Protein AF-A0A2J7QP47-F1 (afdb_monomer)

Solvent-accessible surface area (backbone atoms only — not comparable to full-atom values): 13674 Å² total; per-residue (Å²): 106,58,63,84,73,65,76,49,72,43,80,45,70,89,47,58,83,67,68,31,33,34,68,57,96,76,29,36,36,40,47,40,49,48,56,92,64,74,24,48,95,35,35,22,52,56,24,23,55,47,40,62,57,39,21,50,52,26,44,51,53,61,54,69,63,66,47,89,74,60,39,61,61,60,71,48,79,43,83,55,98,91,41,46,33,42,38,29,51,67,62,50,60,78,84,47,86,86,54,88,70,53,66,51,24,25,24,93,63,87,35,50,52,66,45,62,38,76,69,53,50,58,51,31,48,60,49,10,69,79,71,73,42,68,74,46,75,45,66,26,74,85,66,48,79,44,66,42,34,64,50,55,62,22,33,29,31,67,28,76,81,73,46,38,35,51,43,60,28,53,60,66,45,58,71,34,62,59,38,43,89,53,91,96,62,81,75,55,70,71,49,40,76,72,60,42,58,44,83,56,72,28,65,78,49,51,50,52,67,72,58,52,53,53,50,52,51,53,52,50,55,52,49,53,54,52,53,53,52,54,52,51,53,51,52,57,52,64,75,75,110

Foldseek 3Di:
DCLVVVNFAFPCNVDDPQQTWTDDPQKIKHWQAQDPCPFVVFQGSVASLCLLVLQVLLQVLLVVLVQPQEHEWPWDWDQDPNITMIITHDFAPPPPPVCPDQFQAADPPQQLDGHHDPVQCVRLCSSCVVLVFDWDWDQHVVRDTDIDRADNQWTWGQGPVRGTYIGSRLPSFAFDCQADDDPPDDDDPVSVVVVTSNHDSGRSHGDDSVVVVVVVVVVVVVVVVVVVVVVVVVVVVVVVD

Nearest PDB structures (foldseek):
  6ru6-assembly2_B  TM=4.647E-01  e=4.790E-01  Homo sapiens
  5ih6-assembly1_A  TM=4.173E-01  e=2.784E-01  Homo sapiens
  4twc-assembly1_A  TM=4.406E-01  e=8.240E-01  Homo sapiens
  4twc-assembly2_B  TM=4.346E-01  e=1.599E+00  Homo sapiens
  3uys-assembly6_C-3  TM=3.539E-01  e=8.240E-01  Homo sapiens

Secondary structure (DSSP, 8-state):
-TTTTT-S-BSSTTS-GGG--EEETTEEEEE-S--TTTTGGGTTHHHHHHHHHHHHHHHHHHHHT--TTEE---EEEEEETTEEEEEEEPPTTTT-TT-TT-EEEB-SSTTSS-B--HHHHHHHHHHHHHHTPPPEEEE-TT--EEEESS-TT-EEEE-TTS-EEEE--TTSSPB-GGG---TT----HHHHHTTPSPPPSSS--B--HHHHHHHHHHHHHHHHHHHHHHHHHHHHHHTT-

InterPro domains:
  IPR025697 CLU domain [PF13236] (1-179)
  IPR025697 CLU domain [PS51823] (1-180)
  IPR027523 CLU domain containing protein [PTHR12601] (1-228)

Mean predicted aligned error: 5.58 Å

Organism: NCBI:txid105785

pLDDT: mean 91.57, std 7.44, range [54.03, 98.31]

Structure (mmCIF, N/CA/C/O backbone):
data_AF-A0A2J7QP47-F1
#
_entry.id   AF-A0A2J7QP47-F1
#
loop_
_atom_site.group_PDB
_atom_site.id
_atom_site.type_symbol
_atom_site.label_atom_id
_atom_site.label_alt_id
_atom_site.label_comp_id
_atom_site.label_asym_id
_atom_site.label_entity_id
_atom_site.label_seq_id
_atom_site.pdbx_PDB_ins_code
_atom_site.Cartn_x
_atom_site.Cartn_y
_atom_site.Cartn_z
_atom_site.occupancy
_atom_site.B_iso_or_equiv
_atom_site.auth_seq_id
_atom_site.auth_comp_id
_atom_site.auth_asym_id
_atom_site.auth_atom_id
_atom_site.pdbx_PDB_model_num
ATOM 1 N N . MET A 1 1 ? 4.951 -15.698 -22.180 1.00 72.88 1 MET A N 1
ATOM 2 C CA . MET A 1 1 ? 4.691 -14.285 -21.821 1.00 72.88 1 MET A CA 1
ATOM 3 C C . MET A 1 1 ? 5.835 -13.464 -22.399 1.00 72.88 1 MET A C 1
ATOM 5 O O . MET A 1 1 ? 6.937 -13.575 -21.883 1.00 72.88 1 MET A O 1
ATOM 9 N N . ALA A 1 2 ? 5.604 -12.701 -23.479 1.00 78.75 2 ALA A N 1
ATOM 10 C CA . ALA A 1 2 ? 6.662 -12.113 -24.320 1.00 78.75 2 ALA A CA 1
ATOM 11 C C . ALA A 1 2 ? 7.749 -11.333 -23.551 1.00 78.75 2 ALA A C 1
ATOM 13 O O . ALA A 1 2 ? 8.913 -11.400 -23.927 1.00 78.75 2 ALA A O 1
ATOM 14 N N . VAL A 1 3 ? 7.375 -10.663 -22.455 1.00 85.88 3 VAL A N 1
ATOM 15 C CA . VAL A 1 3 ? 8.301 -9.975 -21.539 1.00 85.88 3 VAL A CA 1
ATOM 16 C C . VAL A 1 3 ? 9.298 -10.945 -20.891 1.00 85.88 3 VAL A C 1
ATOM 18 O O . VAL A 1 3 ? 10.502 -10.773 -21.035 1.00 85.88 3 VAL A O 1
ATOM 21 N N . ILE A 1 4 ? 8.812 -12.001 -20.232 1.00 86.94 4 ILE A N 1
ATOM 22 C CA . ILE A 1 4 ? 9.666 -12.976 -19.527 1.00 86.94 4 ILE A CA 1
ATOM 23 C C . ILE A 1 4 ? 10.480 -13.830 -20.500 1.00 86.94 4 ILE A C 1
ATOM 25 O O . ILE A 1 4 ? 11.592 -14.240 -20.190 1.00 86.94 4 ILE A O 1
ATOM 29 N N . ASP A 1 5 ? 9.944 -14.080 -21.694 1.00 86.50 5 ASP A N 1
ATOM 30 C CA . ASP A 1 5 ? 10.642 -14.848 -22.724 1.00 86.50 5 ASP A CA 1
ATOM 31 C C . ASP A 1 5 ? 11.715 -14.008 -23.467 1.00 86.50 5 ASP A C 1
ATOM 33 O O . ASP A 1 5 ? 12.338 -14.513 -24.396 1.00 86.50 5 ASP A O 1
ATOM 37 N N . GLY A 1 6 ? 11.946 -12.746 -23.068 1.00 85.19 6 GLY A N 1
ATOM 38 C CA . GLY A 1 6 ? 13.006 -11.880 -23.606 1.00 85.19 6 GLY A CA 1
ATOM 39 C C . GLY A 1 6 ? 12.682 -11.213 -24.947 1.00 85.19 6 GLY A C 1
ATOM 40 O O . GLY A 1 6 ? 13.565 -10.648 -25.585 1.00 85.19 6 GLY A O 1
ATOM 41 N N . ASN A 1 7 ? 11.420 -11.258 -25.380 1.00 89.38 7 ASN A N 1
ATOM 42 C CA . ASN A 1 7 ? 10.978 -10.733 -26.676 1.00 89.38 7 ASN A CA 1
ATOM 43 C C . ASN A 1 7 ? 10.562 -9.251 -26.629 1.00 89.38 7 ASN A C 1
ATOM 45 O O . ASN A 1 7 ? 10.174 -8.692 -27.653 1.00 89.38 7 ASN A O 1
ATOM 49 N N . VAL A 1 8 ? 10.593 -8.618 -25.453 1.00 91.75 8 VAL A N 1
ATOM 50 C CA . VAL A 1 8 ? 10.249 -7.202 -25.253 1.00 91.75 8 VAL A CA 1
ATOM 51 C C . VAL A 1 8 ? 11.447 -6.492 -24.634 1.00 91.75 8 VAL A C 1
ATOM 53 O O . VAL A 1 8 ? 11.996 -6.954 -23.637 1.00 91.75 8 VAL A O 1
ATOM 56 N N . MET A 1 9 ? 11.843 -5.361 -25.215 1.00 91.88 9 MET A N 1
ATOM 57 C CA . MET A 1 9 ? 12.937 -4.545 -24.692 1.00 91.88 9 MET A CA 1
ATOM 58 C C . MET A 1 9 ? 12.499 -3.797 -23.426 1.00 91.88 9 MET A C 1
ATOM 60 O O . MET A 1 9 ? 11.398 -3.247 -23.374 1.00 91.88 9 MET A O 1
ATOM 64 N N . ALA A 1 10 ? 13.368 -3.766 -22.416 1.00 92.69 10 ALA A N 1
ATOM 65 C CA . ALA A 1 10 ? 13.145 -2.978 -21.210 1.00 92.69 10 ALA A CA 1
ATOM 66 C C . ALA A 1 10 ? 13.197 -1.472 -21.513 1.00 92.69 10 ALA A C 1
ATOM 68 O O . ALA A 1 10 ? 13.972 -1.023 -22.357 1.00 92.69 10 ALA A O 1
ATOM 69 N N . ILE A 1 11 ? 12.413 -0.682 -20.781 1.00 90.62 11 ILE A N 1
ATOM 70 C CA . ILE A 1 11 ? 12.424 0.791 -20.856 1.00 90.62 11 ILE A CA 1
ATOM 71 C C . ILE A 1 11 ? 13.723 1.341 -20.249 1.00 90.62 11 ILE A C 1
ATOM 73 O O . ILE A 1 11 ? 14.244 2.369 -20.673 1.00 90.62 11 ILE A O 1
ATOM 77 N N . ASN A 1 12 ? 14.256 0.627 -19.261 1.00 89.06 12 ASN A N 1
ATOM 78 C CA . ASN A 1 12 ? 15.484 0.910 -18.530 1.00 89.06 12 ASN A CA 1
ATOM 79 C C . ASN A 1 12 ? 16.528 -0.204 -18.769 1.00 89.06 12 ASN A C 1
ATOM 81 O O . ASN A 1 12 ? 16.901 -0.910 -17.833 1.00 89.06 12 ASN A O 1
ATOM 85 N N . PRO A 1 13 ? 17.032 -0.387 -20.005 1.00 89.31 13 PRO A N 1
ATOM 86 C CA . PRO A 1 13 ? 17.888 -1.526 -20.354 1.00 89.31 13 PRO A CA 1
ATOM 87 C C . PRO A 1 13 ? 19.256 -1.521 -19.655 1.00 89.31 13 PRO A C 1
ATOM 89 O O . PRO A 1 13 ? 19.920 -2.551 -19.626 1.00 89.31 13 PRO A O 1
ATOM 92 N N . GLY A 1 14 ? 19.682 -0.378 -19.105 1.00 89.25 14 GLY A N 1
ATOM 93 C CA . GLY A 1 14 ? 20.924 -0.263 -18.335 1.00 89.25 14 GLY A CA 1
ATOM 94 C C . GLY A 1 14 ? 20.835 -0.792 -16.900 1.00 89.25 14 GLY A C 1
ATOM 95 O O . GLY A 1 14 ? 21.868 -0.938 -16.256 1.00 89.25 14 GLY A O 1
ATOM 96 N N . GLU A 1 15 ? 19.631 -1.070 -16.395 1.00 88.75 15 GLU A N 1
ATOM 97 C CA . GLU A 1 15 ? 19.434 -1.661 -15.069 1.00 88.75 15 GLU A CA 1
ATOM 98 C C . GLU A 1 15 ? 19.546 -3.194 -15.136 1.00 88.75 15 GLU A C 1
ATOM 100 O O . GLU A 1 15 ? 19.344 -3.815 -16.187 1.00 88.75 15 GLU A O 1
ATOM 105 N N . GLU A 1 16 ? 19.851 -3.820 -13.996 1.00 88.50 16 GLU A N 1
ATOM 106 C CA . GLU A 1 16 ? 19.922 -5.279 -13.884 1.00 88.50 16 GLU A CA 1
ATOM 107 C C . GLU A 1 16 ? 18.604 -5.945 -14.296 1.00 88.50 16 GLU A C 1
ATOM 109 O O . GLU A 1 16 ? 17.526 -5.402 -14.066 1.00 88.50 16 GLU A O 1
ATOM 114 N N . ALA A 1 17 ? 18.665 -7.173 -14.821 1.00 87.00 17 ALA A N 1
ATOM 115 C CA . ALA A 1 17 ? 17.488 -7.890 -15.326 1.00 87.00 17 ALA A CA 1
ATOM 116 C C . ALA A 1 17 ? 16.315 -7.962 -14.325 1.00 87.00 17 ALA A C 1
ATOM 118 O O . ALA A 1 17 ? 15.158 -7.921 -14.729 1.00 87.00 17 ALA A O 1
ATOM 119 N N . LYS A 1 18 ? 16.597 -8.026 -13.015 1.00 85.88 18 LYS A N 1
ATOM 120 C CA . LYS A 1 18 ? 15.576 -8.032 -11.950 1.00 85.88 18 LYS A CA 1
ATOM 121 C C . LYS A 1 18 ? 14.885 -6.675 -11.738 1.00 85.88 18 LYS A C 1
ATOM 123 O O . LYS A 1 18 ? 13.785 -6.643 -11.202 1.00 85.88 18 LYS A O 1
ATOM 128 N N . MET A 1 19 ? 15.529 -5.583 -12.146 1.00 84.81 19 MET A N 1
ATOM 129 C CA . MET A 1 19 ? 15.068 -4.191 -12.031 1.00 84.81 19 MET A CA 1
ATOM 130 C C . MET A 1 19 ? 14.464 -3.656 -13.333 1.00 84.81 19 MET A C 1
ATOM 132 O O . MET A 1 19 ? 13.993 -2.517 -13.391 1.00 84.81 19 MET A O 1
ATOM 136 N N . GLN A 1 20 ? 14.501 -4.453 -14.398 1.00 90.81 20 GLN A N 1
ATOM 137 C CA . GLN A 1 20 ? 13.979 -4.046 -15.689 1.00 90.81 20 GLN A CA 1
ATOM 138 C C . GLN A 1 20 ? 12.454 -3.946 -15.658 1.00 90.81 20 GLN A C 1
ATOM 140 O O . GLN A 1 20 ? 11.743 -4.803 -15.130 1.00 90.81 20 GLN A O 1
ATOM 145 N N . MET A 1 21 ? 11.967 -2.862 -16.246 1.00 92.06 21 MET A N 1
ATOM 146 C CA . MET A 1 21 ? 10.563 -2.532 -16.416 1.00 92.06 21 MET A CA 1
ATOM 147 C C . MET A 1 21 ? 10.238 -2.550 -17.903 1.00 92.06 21 MET A C 1
ATOM 149 O O . MET A 1 21 ? 11.052 -2.151 -18.740 1.00 92.06 21 MET A O 1
ATOM 153 N N . PHE A 1 22 ? 9.034 -2.992 -18.241 1.00 94.44 22 PHE A N 1
ATOM 154 C CA . PHE A 1 22 ? 8.640 -3.219 -19.627 1.00 94.44 22 PHE A CA 1
ATOM 155 C C . PHE A 1 22 ? 7.302 -2.555 -19.913 1.00 94.44 22 PHE A C 1
ATOM 157 O O . PHE A 1 22 ? 6.423 -2.513 -19.055 1.00 94.44 22 PHE A O 1
ATOM 164 N N . ILE A 1 23 ? 7.125 -2.086 -21.144 1.00 93.88 23 ILE A N 1
ATOM 165 C CA . ILE A 1 23 ? 5.811 -1.727 -21.675 1.00 93.88 23 ILE A CA 1
ATOM 166 C C . ILE A 1 23 ? 5.534 -2.614 -22.872 1.00 93.88 23 ILE A C 1
ATOM 168 O O . ILE A 1 23 ? 6.340 -2.709 -23.797 1.00 93.88 23 ILE A O 1
ATOM 172 N N . TRP A 1 24 ? 4.371 -3.250 -22.861 1.00 93.69 24 TRP A N 1
ATOM 173 C CA . TRP A 1 24 ? 3.901 -4.044 -23.983 1.00 93.69 24 TRP A CA 1
ATOM 174 C C . TRP A 1 24 ? 2.389 -3.899 -24.115 1.00 93.69 24 TRP A C 1
ATOM 176 O O . TRP A 1 24 ? 1.663 -4.066 -23.138 1.00 93.69 24 TRP A O 1
ATOM 186 N N . ASN A 1 25 ? 1.915 -3.551 -25.315 1.00 91.88 25 ASN A N 1
ATOM 187 C CA . ASN A 1 25 ? 0.498 -3.288 -25.599 1.00 91.88 25 ASN A CA 1
ATOM 188 C C . ASN A 1 25 ? -0.165 -2.317 -24.598 1.00 91.88 25 ASN A C 1
ATOM 190 O O . ASN A 1 25 ? -1.272 -2.566 -24.130 1.00 91.88 25 ASN A O 1
ATOM 194 N N . ASN A 1 26 ? 0.518 -1.213 -24.266 1.00 90.50 26 ASN A N 1
ATOM 195 C CA . ASN A 1 26 ? 0.062 -0.190 -23.308 1.00 90.50 26 ASN A CA 1
ATOM 196 C C . ASN A 1 26 ? -0.154 -0.690 -21.866 1.00 90.50 26 ASN A C 1
ATOM 198 O O . ASN A 1 26 ? -0.836 -0.035 -21.080 1.00 90.50 26 ASN A O 1
ATOM 202 N N . ILE A 1 27 ? 0.450 -1.825 -21.510 1.00 95.12 27 ILE A N 1
ATOM 203 C CA . ILE A 1 27 ? 0.505 -2.343 -20.144 1.00 95.12 27 ILE A CA 1
ATOM 204 C C . ILE A 1 27 ? 1.942 -2.249 -19.648 1.00 95.12 27 ILE A C 1
ATOM 206 O O . ILE A 1 27 ? 2.880 -2.633 -20.351 1.00 95.12 27 ILE A O 1
ATOM 210 N N . PHE A 1 28 ? 2.101 -1.722 -18.441 1.00 94.88 28 PHE A N 1
ATOM 211 C CA . PHE A 1 28 ? 3.362 -1.667 -17.721 1.00 94.88 28 PHE A CA 1
ATOM 212 C C . PHE A 1 28 ? 3.586 -2.972 -16.960 1.00 94.88 28 PHE A C 1
ATOM 214 O O . PHE A 1 28 ? 2.671 -3.472 -16.310 1.00 94.88 28 PHE A O 1
ATOM 221 N N . PHE A 1 29 ? 4.799 -3.513 -17.024 1.00 95.19 29 PHE A N 1
ATOM 222 C CA . PHE A 1 29 ? 5.192 -4.731 -16.328 1.00 95.19 29 PHE A CA 1
ATOM 223 C C . PHE A 1 29 ? 6.426 -4.481 -15.464 1.00 95.19 29 PHE A C 1
ATOM 225 O O . PHE A 1 29 ? 7.437 -3.967 -15.950 1.00 95.19 29 PHE A O 1
ATOM 232 N N . SER A 1 30 ? 6.360 -4.921 -14.210 1.00 92.56 30 SER A N 1
ATOM 233 C CA . SER A 1 30 ? 7.477 -4.934 -13.263 1.00 92.56 30 SER A CA 1
ATOM 234 C C . SER A 1 30 ? 7.623 -6.307 -12.607 1.00 92.56 30 SER A C 1
ATOM 236 O O . SER A 1 30 ? 6.662 -7.074 -12.494 1.00 92.56 30 SER A O 1
ATOM 238 N N . LEU A 1 31 ? 8.849 -6.645 -12.206 1.00 88.38 31 LEU A N 1
ATOM 239 C CA . LEU A 1 31 ? 9.177 -7.936 -11.604 1.00 88.38 31 LEU A CA 1
ATOM 240 C C . LEU A 1 31 ? 9.195 -7.831 -10.073 1.00 88.38 31 LEU A C 1
ATOM 242 O O . LEU A 1 31 ? 9.726 -6.874 -9.517 1.00 88.38 31 LEU A O 1
ATOM 246 N N . GLY A 1 32 ? 8.636 -8.831 -9.388 1.00 81.31 32 GLY A N 1
ATOM 247 C CA . GLY A 1 32 ? 8.553 -8.897 -7.924 1.00 81.31 32 GLY A CA 1
ATOM 248 C C . GLY A 1 32 ? 9.838 -9.394 -7.257 1.00 81.31 32 GLY A C 1
ATOM 249 O O . GLY A 1 32 ? 9.803 -10.420 -6.579 1.00 81.31 32 GLY A O 1
ATOM 250 N N . PHE A 1 33 ? 10.958 -8.702 -7.474 1.00 79.56 33 PHE A N 1
ATOM 251 C CA . PHE A 1 33 ? 12.243 -8.970 -6.814 1.00 79.56 33 PHE A CA 1
ATOM 252 C C . PHE A 1 33 ? 12.572 -7.899 -5.783 1.00 79.56 33 PHE A C 1
ATOM 254 O O . PHE A 1 33 ? 12.142 -6.752 -5.926 1.00 79.56 33 PHE A O 1
ATOM 261 N N . ASP A 1 34 ? 13.355 -8.258 -4.761 1.00 77.94 34 ASP A N 1
ATOM 262 C CA . ASP A 1 34 ? 13.921 -7.234 -3.895 1.00 77.94 34 ASP A CA 1
ATOM 263 C C . ASP A 1 34 ? 15.051 -6.533 -4.641 1.00 77.94 34 ASP A C 1
ATOM 265 O O . ASP A 1 34 ? 16.040 -7.143 -5.054 1.00 77.94 34 ASP A O 1
ATOM 269 N N . VAL A 1 35 ? 14.863 -5.241 -4.873 1.00 76.50 35 VAL A N 1
ATOM 270 C CA . VAL A 1 35 ? 15.759 -4.426 -5.679 1.00 76.50 35 VAL A CA 1
ATOM 271 C C . VAL A 1 35 ? 16.290 -3.295 -4.821 1.00 76.50 35 VAL A C 1
ATOM 273 O O . VAL A 1 35 ? 15.532 -2.610 -4.138 1.00 76.50 35 VAL A O 1
ATOM 276 N N . ARG A 1 36 ? 17.613 -3.096 -4.859 1.00 75.06 36 ARG A N 1
ATOM 277 C CA . ARG A 1 36 ? 18.315 -2.073 -4.063 1.00 75.06 36 ARG A CA 1
ATOM 278 C C . ARG A 1 36 ? 18.056 -2.204 -2.554 1.00 75.06 36 ARG A C 1
ATOM 280 O O . ARG A 1 36 ? 17.9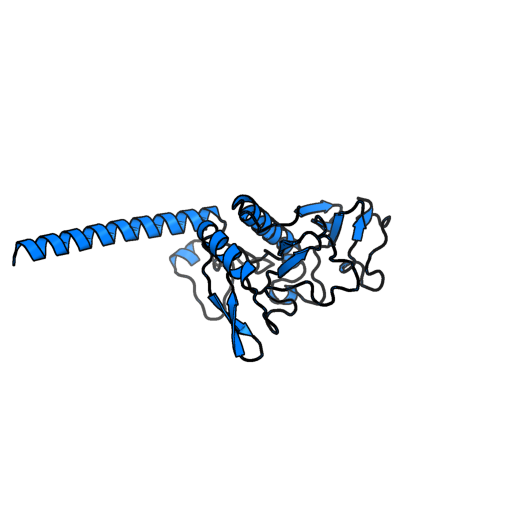65 -1.192 -1.865 1.00 75.06 36 ARG A O 1
ATOM 287 N N . ASP A 1 37 ? 17.936 -3.439 -2.060 1.00 79.06 37 ASP A N 1
ATOM 288 C CA . ASP A 1 37 ? 17.687 -3.760 -0.648 1.00 79.06 37 ASP A CA 1
ATOM 289 C C . ASP A 1 37 ? 16.410 -3.103 -0.071 1.00 79.06 37 ASP A C 1
ATOM 291 O O . ASP A 1 37 ? 16.300 -2.907 1.142 1.00 79.06 37 ASP A O 1
ATOM 295 N N . HIS A 1 38 ? 15.424 -2.777 -0.921 1.00 80.44 38 HIS A N 1
ATOM 296 C CA . HIS A 1 38 ? 14.168 -2.123 -0.527 1.00 80.44 38 HIS A CA 1
ATOM 297 C C . HIS A 1 38 ? 13.410 -2.919 0.547 1.00 80.44 38 HIS A C 1
ATOM 299 O O . HIS A 1 38 ? 12.837 -2.343 1.471 1.00 80.44 38 HIS A O 1
ATOM 305 N N . TYR A 1 39 ? 13.413 -4.247 0.440 1.00 85.25 39 TYR A N 1
ATOM 306 C CA . TYR A 1 39 ? 12.725 -5.161 1.348 1.00 85.25 39 TYR A CA 1
ATOM 307 C C . TYR A 1 39 ? 13.666 -5.932 2.271 1.00 85.25 39 TYR A C 1
ATOM 309 O O . TYR A 1 39 ? 13.198 -6.806 3.004 1.00 85.25 39 TYR A O 1
ATOM 317 N N . LYS A 1 40 ? 14.963 -5.615 2.300 1.00 88.94 40 LYS A N 1
ATOM 318 C CA . LYS A 1 40 ? 15.968 -6.353 3.079 1.00 88.94 40 LYS A CA 1
ATOM 319 C C . LYS A 1 40 ? 15.570 -6.527 4.542 1.00 88.94 40 LYS A C 1
ATOM 321 O O . LYS A 1 40 ? 15.497 -7.650 5.035 1.00 88.94 40 LYS A O 1
ATOM 326 N N . GLU A 1 41 ? 15.178 -5.435 5.191 1.00 88.50 41 GLU A N 1
ATOM 327 C CA . GLU A 1 41 ? 14.740 -5.430 6.596 1.00 88.50 41 GLU A CA 1
ATOM 328 C C . GLU A 1 41 ? 13.386 -6.126 6.825 1.00 88.50 41 GLU A C 1
ATOM 330 O O . GLU A 1 41 ? 13.020 -6.473 7.955 1.00 88.50 41 GLU A O 1
ATOM 335 N N . LEU A 1 42 ? 12.639 -6.356 5.744 1.00 90.50 42 LEU A N 1
ATOM 336 C CA . LEU A 1 42 ? 11.305 -6.948 5.729 1.00 90.50 42 LEU A CA 1
ATOM 337 C C . LEU A 1 42 ? 11.306 -8.421 5.301 1.00 90.50 42 LEU A C 1
ATOM 339 O O . LEU A 1 42 ? 10.235 -9.022 5.310 1.00 90.50 42 LEU A O 1
ATOM 343 N N . GLY A 1 43 ? 12.456 -9.017 4.968 1.00 92.00 43 GLY A N 1
ATOM 344 C CA . GLY A 1 43 ? 12.571 -10.415 4.521 1.00 92.00 43 GLY A CA 1
ATOM 345 C C . GLY A 1 43 ? 13.067 -10.605 3.084 1.00 92.00 43 GLY A C 1
ATOM 346 O O . GLY A 1 43 ? 12.949 -11.700 2.531 1.00 92.00 43 GLY A O 1
ATOM 347 N N . GLY A 1 44 ? 13.597 -9.550 2.463 1.00 92.56 44 GLY A N 1
ATOM 348 C CA . GLY A 1 44 ? 14.230 -9.586 1.147 1.00 92.56 44 GLY A CA 1
ATOM 349 C C . GLY A 1 44 ? 13.297 -10.073 0.040 1.00 92.56 44 GLY A C 1
ATOM 350 O O . GLY A 1 44 ? 12.134 -9.673 -0.035 1.00 92.56 44 GLY A O 1
ATOM 351 N N . ASP A 1 45 ? 13.777 -11.007 -0.783 1.00 90.00 45 ASP A N 1
ATOM 352 C CA . ASP A 1 45 ? 13.007 -11.594 -1.888 1.00 90.00 45 ASP A CA 1
ATOM 353 C C . ASP A 1 45 ? 11.676 -12.225 -1.438 1.00 90.00 45 ASP A C 1
ATOM 355 O O . ASP A 1 45 ? 10.695 -12.193 -2.180 1.00 90.00 45 ASP A O 1
ATOM 359 N N . ALA A 1 46 ? 11.585 -12.761 -0.213 1.00 92.69 46 ALA A N 1
ATOM 360 C CA . ALA A 1 46 ? 10.318 -13.293 0.295 1.00 92.69 46 ALA A CA 1
ATOM 361 C C . ALA A 1 46 ? 9.280 -12.180 0.511 1.00 92.69 46 ALA A C 1
ATOM 363 O O . ALA A 1 46 ? 8.092 -12.380 0.251 1.00 92.69 46 ALA A O 1
ATOM 364 N N . ALA A 1 47 ? 9.720 -11.003 0.960 1.00 94.06 47 ALA A N 1
ATOM 365 C CA . ALA A 1 47 ? 8.870 -9.827 1.085 1.00 94.06 47 ALA A CA 1
ATOM 366 C C . ALA A 1 47 ? 8.519 -9.244 -0.286 1.00 94.06 47 ALA A C 1
ATOM 368 O O . ALA A 1 47 ? 7.340 -9.004 -0.545 1.00 94.06 47 ALA A O 1
ATOM 369 N N . ALA A 1 48 ? 9.492 -9.111 -1.188 1.00 92.50 48 ALA A N 1
ATOM 370 C CA . ALA A 1 48 ? 9.251 -8.634 -2.548 1.00 92.50 48 ALA A CA 1
ATOM 371 C C . ALA A 1 48 ? 8.274 -9.527 -3.325 1.00 92.50 48 ALA A C 1
ATOM 373 O O . ALA A 1 48 ? 7.434 -9.033 -4.073 1.00 92.50 48 ALA A O 1
ATOM 374 N N . PHE A 1 49 ? 8.305 -10.839 -3.086 1.00 92.50 49 PHE A N 1
ATOM 375 C CA . PHE A 1 49 ? 7.343 -11.765 -3.668 1.00 92.50 49 PHE A CA 1
ATOM 376 C C . PHE A 1 49 ? 5.914 -11.522 -3.154 1.00 92.50 49 PHE A C 1
ATOM 378 O O . PHE A 1 49 ? 4.950 -11.639 -3.909 1.00 92.50 49 PHE A O 1
ATOM 385 N N . ILE A 1 50 ? 5.730 -11.186 -1.876 1.00 93.31 50 ILE A N 1
ATOM 386 C CA . ILE A 1 50 ? 4.397 -10.984 -1.282 1.00 93.31 50 ILE A CA 1
ATOM 387 C C . ILE A 1 50 ? 3.875 -9.557 -1.483 1.00 93.31 50 ILE A C 1
ATOM 389 O O . ILE A 1 50 ? 2.660 -9.367 -1.571 1.00 93.31 50 ILE A O 1
ATOM 393 N N . ALA A 1 51 ? 4.755 -8.566 -1.625 1.00 94.06 51 ALA A N 1
ATOM 394 C CA . ALA A 1 51 ? 4.382 -7.160 -1.733 1.00 94.06 51 ALA A CA 1
ATOM 395 C C . ALA A 1 51 ? 3.358 -6.865 -2.854 1.00 94.06 51 ALA A C 1
ATOM 397 O O . ALA A 1 51 ? 2.329 -6.264 -2.534 1.00 94.06 51 ALA A O 1
ATOM 398 N N . PRO A 1 52 ? 3.507 -7.365 -4.104 1.00 94.88 52 PRO A N 1
ATOM 399 C CA . PRO A 1 52 ? 2.504 -7.175 -5.155 1.00 94.88 52 PRO A CA 1
ATOM 400 C C . PRO A 1 52 ? 1.111 -7.685 -4.788 1.00 94.88 52 PRO A C 1
ATOM 402 O O . PRO A 1 52 ? 0.103 -7.109 -5.188 1.00 94.88 52 PRO A O 1
ATOM 405 N N . ARG A 1 53 ? 1.026 -8.769 -4.004 1.00 94.44 53 ARG A N 1
ATOM 406 C CA . ARG A 1 53 ? -0.263 -9.296 -3.546 1.00 94.44 53 ARG A CA 1
ATOM 407 C C . ARG A 1 53 ? -0.934 -8.317 -2.590 1.00 94.44 53 ARG A C 1
ATOM 409 O O . ARG A 1 53 ? -2.133 -8.098 -2.713 1.00 94.44 53 ARG A O 1
ATOM 416 N N . ASN A 1 54 ? -0.191 -7.768 -1.635 1.00 95.25 54 ASN A N 1
ATOM 417 C CA . ASN A 1 54 ? -0.729 -6.809 -0.672 1.00 95.25 54 ASN A CA 1
ATOM 418 C C . ASN A 1 54 ? -1.104 -5.483 -1.348 1.00 95.25 54 ASN A C 1
ATOM 420 O O . ASN A 1 54 ? -2.166 -4.941 -1.052 1.00 95.25 54 ASN A O 1
ATOM 424 N N . ASP A 1 55 ? -0.296 -5.022 -2.306 1.00 95.88 55 ASP A N 1
ATOM 425 C CA . ASP A 1 55 ? -0.638 -3.884 -3.163 1.00 95.88 55 ASP A CA 1
ATOM 426 C C . ASP A 1 55 ? -1.954 -4.127 -3.916 1.00 95.88 55 ASP A C 1
ATOM 428 O O . ASP A 1 55 ? -2.882 -3.328 -3.809 1.00 95.88 55 ASP A O 1
ATOM 432 N N . LEU A 1 56 ? -2.109 -5.293 -4.558 1.00 96.44 56 LEU A N 1
ATOM 433 C CA . LEU A 1 56 ? -3.348 -5.676 -5.241 1.00 96.44 56 LEU A CA 1
ATOM 434 C C . LEU A 1 56 ? -4.563 -5.710 -4.294 1.00 96.44 56 LEU A C 1
ATOM 436 O O . LEU A 1 56 ? -5.667 -5.342 -4.698 1.00 96.44 56 LEU A O 1
ATOM 440 N N . GLN A 1 57 ? -4.388 -6.133 -3.037 1.00 95.94 57 GLN A N 1
ATOM 441 C CA . GLN A 1 57 ? -5.461 -6.065 -2.035 1.00 95.94 57 GLN A CA 1
ATOM 442 C C . GLN A 1 57 ? -5.849 -4.616 -1.721 1.00 95.94 57 GLN A C 1
ATOM 444 O O . GLN A 1 57 ? -7.040 -4.322 -1.622 1.00 95.94 57 GLN A O 1
ATOM 449 N N . GLY A 1 58 ? -4.866 -3.719 -1.611 1.00 96.25 58 GLY A N 1
ATOM 450 C CA . GLY A 1 58 ? -5.085 -2.281 -1.480 1.00 96.25 58 GLY A CA 1
ATOM 451 C C . GLY A 1 58 ? -5.831 -1.700 -2.684 1.00 96.25 58 GLY A C 1
ATOM 452 O O . GLY A 1 58 ? -6.888 -1.093 -2.520 1.00 96.25 58 GLY A O 1
ATOM 453 N N . VAL A 1 59 ? -5.360 -1.978 -3.904 1.00 97.38 59 VAL A N 1
ATOM 454 C CA . VAL A 1 59 ? -6.026 -1.582 -5.160 1.00 97.38 59 VAL A CA 1
ATOM 455 C C . VAL A 1 59 ? -7.481 -2.035 -5.164 1.00 97.38 59 VAL A C 1
ATOM 457 O O . VAL A 1 59 ? -8.371 -1.242 -5.473 1.00 97.38 59 VAL A O 1
ATOM 460 N N . ARG A 1 60 ? -7.750 -3.287 -4.779 1.00 96.75 60 ARG A N 1
ATOM 461 C CA . ARG A 1 60 ? -9.106 -3.842 -4.735 1.00 96.75 60 ARG A CA 1
ATOM 462 C C . ARG A 1 60 ? -10.028 -3.038 -3.820 1.00 96.75 60 ARG A C 1
ATOM 464 O O . ARG A 1 60 ? -11.137 -2.720 -4.237 1.00 96.75 60 ARG A O 1
ATOM 471 N N . VAL A 1 61 ? -9.595 -2.704 -2.603 1.00 96.00 61 VAL A N 1
ATOM 472 C CA . VAL A 1 61 ? -10.465 -1.994 -1.651 1.00 96.00 61 VAL A CA 1
ATOM 473 C C . VAL A 1 61 ? -10.635 -0.521 -1.984 1.00 96.00 61 VAL A C 1
ATOM 475 O O . VAL A 1 61 ? -11.749 -0.021 -1.888 1.00 96.00 61 VAL A O 1
ATOM 478 N N . TYR A 1 62 ? -9.590 0.153 -2.466 1.00 97.19 62 TYR A N 1
ATOM 479 C CA . TYR A 1 62 ? -9.724 1.522 -2.969 1.00 97.19 62 TYR A CA 1
ATOM 480 C C . TYR A 1 62 ? -10.649 1.591 -4.190 1.00 97.19 62 TYR A C 1
ATOM 482 O O . TYR A 1 62 ? -11.444 2.519 -4.293 1.00 97.19 62 TYR A O 1
ATOM 490 N N . SER A 1 63 ? -10.606 0.590 -5.075 1.00 96.12 63 SER A N 1
ATOM 491 C CA . SER A 1 63 ? -11.525 0.508 -6.219 1.00 96.12 63 SER A CA 1
ATOM 492 C C . SER A 1 63 ? -12.968 0.236 -5.779 1.00 96.12 63 SER A C 1
ATOM 494 O O . SER A 1 63 ? -13.896 0.798 -6.346 1.00 96.12 63 SER A O 1
ATOM 496 N N . ALA A 1 64 ? -13.167 -0.599 -4.753 1.00 95.75 64 ALA A N 1
ATOM 497 C CA . ALA A 1 64 ? -14.492 -0.940 -4.230 1.00 95.75 64 ALA A CA 1
ATOM 498 C C . ALA A 1 64 ? -15.180 0.211 -3.476 1.00 95.75 64 ALA A C 1
ATOM 500 O O . ALA A 1 64 ? -16.403 0.215 -3.377 1.00 95.75 64 ALA A O 1
ATOM 501 N N . VAL A 1 65 ? -14.414 1.182 -2.962 1.00 95.31 65 VAL A N 1
ATOM 502 C CA . VAL A 1 65 ? -14.956 2.421 -2.369 1.00 95.31 65 VAL A CA 1
ATOM 503 C C . VAL A 1 65 ? -15.744 3.231 -3.409 1.00 95.31 65 VAL A C 1
ATOM 505 O O . VAL A 1 65 ? -16.643 3.979 -3.026 1.00 95.31 65 VAL A O 1
ATOM 508 N N . ASP A 1 66 ? -15.401 3.088 -4.698 1.00 93.88 66 ASP A N 1
ATOM 509 C CA . ASP A 1 66 ? -16.043 3.755 -5.841 1.00 93.88 66 ASP A CA 1
ATOM 510 C C . ASP A 1 66 ? -16.194 5.277 -5.640 1.00 93.88 66 ASP A C 1
ATOM 512 O O . ASP A 1 66 ? -17.239 5.891 -5.864 1.00 93.88 66 ASP A O 1
ATOM 516 N N . LEU A 1 67 ? -15.127 5.911 -5.139 1.00 96.69 67 LEU A N 1
ATOM 517 C CA . LEU A 1 67 ? -15.117 7.348 -4.888 1.00 96.69 67 LEU A CA 1
ATOM 518 C C . LEU A 1 67 ? -14.799 8.113 -6.174 1.00 96.69 67 LEU A C 1
ATOM 520 O O . LEU A 1 67 ? -13.662 8.123 -6.648 1.00 96.69 67 LEU A O 1
ATOM 524 N N . GLN A 1 68 ? -15.782 8.860 -6.675 1.00 96.62 68 GLN A N 1
ATOM 525 C CA . GLN A 1 68 ? -15.587 9.734 -7.826 1.00 96.62 68 GLN A CA 1
ATOM 526 C C . GLN A 1 68 ? -14.398 10.689 -7.625 1.00 96.62 68 GLN A C 1
ATOM 528 O O . GLN A 1 68 ? -14.336 11.455 -6.661 1.00 96.62 68 GLN A O 1
ATOM 533 N N . GLY A 1 69 ? -13.480 10.685 -8.592 1.00 96.69 69 GLY A N 1
ATOM 534 C CA . GLY A 1 69 ? -12.308 11.558 -8.603 1.00 96.69 69 GLY A CA 1
ATOM 535 C C . GLY A 1 69 ? -11.042 10.935 -8.019 1.00 96.69 69 GLY A C 1
ATOM 536 O O . GLY A 1 69 ? -9.984 11.520 -8.222 1.00 96.69 69 GLY A O 1
ATOM 537 N N . LEU A 1 70 ? -11.125 9.770 -7.369 1.00 98.06 70 LEU A N 1
ATOM 538 C CA . LEU A 1 70 ? -9.975 8.982 -6.929 1.00 98.06 70 LEU A CA 1
ATOM 539 C C . LEU A 1 70 ? -9.910 7.686 -7.741 1.00 98.06 70 LEU A C 1
ATOM 541 O O . LEU A 1 70 ? -10.858 6.909 -7.749 1.00 98.06 70 LEU A O 1
ATOM 545 N N . TYR A 1 71 ? -8.790 7.451 -8.414 1.00 97.81 71 TYR A N 1
ATOM 546 C CA . TYR A 1 71 ? -8.633 6.334 -9.337 1.00 97.81 71 TYR A CA 1
ATOM 547 C C . TYR A 1 71 ? -7.467 5.444 -8.922 1.00 97.81 71 TYR A C 1
ATOM 549 O O . TYR A 1 71 ? -6.453 5.904 -8.404 1.00 97.81 71 TYR A O 1
ATOM 557 N N . THR A 1 72 ? -7.607 4.153 -9.175 1.00 97.12 72 THR A N 1
ATOM 558 C CA . THR A 1 72 ? -6.541 3.158 -9.059 1.00 97.12 72 THR A CA 1
ATOM 559 C C . THR A 1 72 ? -6.118 2.713 -10.457 1.00 97.12 72 THR A C 1
ATOM 561 O O . THR A 1 72 ? -6.785 3.004 -11.455 1.00 97.12 72 THR A O 1
ATOM 564 N N . LEU A 1 73 ? -4.994 2.007 -10.547 1.00 95.88 73 LEU A N 1
ATOM 565 C CA . LEU A 1 73 ? -4.595 1.347 -11.786 1.00 95.88 73 LEU A CA 1
ATOM 566 C C . LEU A 1 73 ? -5.274 -0.015 -11.911 1.00 95.88 73 LEU A C 1
ATOM 568 O O . LEU A 1 73 ? -5.466 -0.725 -10.921 1.00 95.88 73 LEU A O 1
ATOM 572 N N . GLY A 1 74 ? -5.579 -0.407 -13.148 1.00 96.19 74 GLY A N 1
ATOM 573 C CA . GLY A 1 74 ? -5.911 -1.792 -13.444 1.00 96.19 74 GLY A CA 1
ATOM 574 C C . GLY A 1 74 ? -4.675 -2.645 -13.191 1.00 96.19 74 GLY A C 1
ATOM 575 O O . GLY A 1 74 ? -3.734 -2.566 -13.973 1.00 96.19 74 GLY A O 1
ATOM 576 N N . THR A 1 75 ? -4.677 -3.420 -12.107 1.00 97.06 75 THR A N 1
ATOM 577 C CA . THR A 1 75 ? -3.514 -4.182 -11.629 1.00 97.06 75 THR A CA 1
ATOM 578 C C . THR A 1 75 ? -3.810 -5.677 -11.639 1.00 97.06 75 THR A C 1
ATOM 580 O O . THR A 1 75 ? -4.848 -6.122 -11.148 1.00 97.06 75 THR A O 1
ATOM 583 N N . VAL A 1 76 ? -2.872 -6.468 -12.158 1.00 96.50 76 VAL A N 1
ATOM 584 C CA . VAL A 1 76 ? -2.899 -7.935 -12.118 1.00 96.50 76 VAL A CA 1
ATOM 585 C C . VAL A 1 76 ? -1.546 -8.442 -11.636 1.00 96.50 76 VAL A C 1
ATOM 587 O O . VAL A 1 76 ? -0.504 -7.949 -12.061 1.00 96.50 76 VAL A O 1
ATOM 590 N N . VAL A 1 77 ? -1.560 -9.453 -10.768 1.00 96.50 77 VAL A N 1
ATOM 591 C CA . VAL A 1 77 ? -0.355 -10.173 -10.338 1.00 96.50 77 VAL A CA 1
ATOM 592 C C . VAL A 1 77 ? -0.350 -11.544 -11.003 1.00 96.50 77 VAL A C 1
ATOM 594 O O . VAL A 1 77 ? -1.335 -12.278 -10.927 1.00 96.50 77 VAL A O 1
ATOM 597 N N . ILE A 1 78 ? 0.750 -11.872 -11.675 1.00 95.62 78 ILE A N 1
ATOM 598 C CA . ILE A 1 78 ? 0.898 -13.059 -12.518 1.00 95.62 78 ILE A CA 1
ATOM 599 C C . ILE A 1 78 ? 2.107 -13.851 -12.032 1.00 95.62 78 ILE A C 1
ATOM 601 O O . ILE A 1 78 ? 3.208 -13.310 -11.959 1.00 95.62 78 ILE A O 1
ATOM 605 N N . ASP A 1 79 ? 1.916 -15.142 -11.775 1.00 94.44 79 ASP A N 1
ATOM 606 C CA . ASP A 1 79 ? 3.022 -16.076 -11.575 1.00 94.44 79 ASP A CA 1
ATOM 607 C C . ASP A 1 79 ? 3.268 -16.849 -12.875 1.00 94.44 79 ASP A C 1
ATOM 609 O O . ASP A 1 79 ? 2.393 -17.562 -13.369 1.00 94.44 79 ASP A O 1
ATOM 613 N N . TYR A 1 80 ? 4.459 -16.707 -13.455 1.00 93.12 80 TYR A N 1
ATOM 614 C CA . TYR A 1 80 ? 4.823 -17.340 -14.722 1.00 93.12 80 TYR A CA 1
ATOM 615 C C . TYR A 1 80 ? 6.285 -17.793 -14.716 1.00 93.12 80 TYR A C 1
ATOM 617 O O . TYR A 1 80 ? 7.196 -16.989 -14.552 1.00 93.12 80 TYR A O 1
ATOM 625 N N . ARG A 1 81 ? 6.520 -19.100 -14.916 1.00 91.44 81 ARG A N 1
ATOM 626 C CA . ARG A 1 81 ? 7.863 -19.729 -14.959 1.00 91.44 81 ARG A CA 1
ATOM 627 C C . ARG A 1 81 ? 8.764 -19.367 -13.763 1.00 91.44 81 ARG A C 1
ATOM 629 O O . ARG A 1 81 ? 9.967 -19.209 -13.921 1.00 91.44 81 ARG A O 1
ATOM 636 N N . GLY A 1 82 ? 8.177 -19.236 -12.573 1.00 88.75 82 GLY A N 1
ATOM 637 C CA . GLY A 1 82 ? 8.899 -18.869 -11.348 1.00 88.75 82 GLY A CA 1
ATOM 638 C C . GLY A 1 82 ? 9.097 -17.364 -11.146 1.00 88.75 82 GLY A C 1
ATOM 639 O O . GLY A 1 82 ? 9.614 -16.966 -10.108 1.00 88.75 82 GLY A O 1
ATOM 640 N N . TYR A 1 83 ? 8.649 -16.530 -12.085 1.00 90.00 83 TYR A N 1
ATOM 641 C CA . TYR A 1 83 ? 8.619 -15.080 -11.933 1.00 90.00 83 TYR A CA 1
ATOM 642 C C . TYR A 1 83 ? 7.259 -14.635 -11.421 1.00 90.00 83 TYR A C 1
ATOM 644 O O . TYR A 1 83 ? 6.228 -15.063 -11.942 1.00 90.00 83 TYR A O 1
ATOM 652 N N . ARG A 1 84 ? 7.272 -13.722 -10.453 1.00 93.94 84 ARG A N 1
ATOM 653 C CA . ARG A 1 84 ? 6.108 -12.912 -10.114 1.00 93.94 84 ARG A CA 1
ATOM 654 C C . ARG A 1 84 ? 6.187 -11.599 -10.874 1.00 93.94 84 ARG A C 1
ATOM 656 O O . ARG A 1 84 ? 7.193 -10.897 -10.784 1.00 93.94 84 ARG A O 1
ATOM 663 N N . VAL A 1 85 ? 5.135 -11.283 -11.616 1.00 94.69 85 VAL A N 1
ATOM 664 C CA . VAL A 1 85 ? 5.047 -10.087 -12.451 1.00 94.69 85 VAL A CA 1
ATOM 665 C C . VAL A 1 85 ? 3.807 -9.297 -12.069 1.00 94.69 85 VAL A C 1
ATOM 667 O O . VAL A 1 85 ? 2.709 -9.853 -12.007 1.00 94.69 85 VAL A O 1
ATOM 670 N N . THR A 1 86 ? 3.977 -8.000 -11.855 1.00 95.88 86 THR A N 1
ATOM 671 C CA . THR A 1 86 ? 2.867 -7.057 -11.734 1.00 95.88 86 THR A CA 1
ATOM 672 C C . THR A 1 86 ? 2.631 -6.435 -13.103 1.00 95.88 86 THR A C 1
ATOM 674 O O . THR A 1 86 ? 3.564 -5.923 -13.716 1.00 95.88 86 THR A O 1
ATOM 677 N N . ALA A 1 87 ? 1.396 -6.499 -13.593 1.00 96.62 87 ALA A N 1
ATOM 678 C CA . ALA A 1 87 ? 0.962 -5.873 -14.834 1.00 96.62 87 ALA A CA 1
ATOM 679 C C . ALA A 1 87 ? -0.045 -4.765 -14.511 1.00 96.62 87 ALA A C 1
ATOM 681 O O . ALA A 1 87 ? -1.039 -5.029 -13.830 1.00 96.62 87 ALA A O 1
ATOM 682 N N . GLN A 1 88 ? 0.210 -3.540 -14.970 1.00 96.75 88 GLN A N 1
ATOM 683 C CA . GLN A 1 88 ? -0.572 -2.357 -14.612 1.00 96.75 88 GLN A CA 1
ATOM 684 C C . GLN A 1 88 ? -0.942 -1.508 -15.828 1.00 96.75 88 GLN A C 1
ATOM 686 O O . GLN A 1 88 ? -0.163 -1.364 -16.772 1.00 96.75 88 GLN A O 1
ATOM 691 N N . SER A 1 89 ? -2.128 -0.901 -15.796 1.00 96.19 89 SER A N 1
ATOM 692 C CA . SER A 1 89 ? -2.468 0.194 -16.710 1.00 96.19 89 SER A CA 1
ATOM 693 C C . SER A 1 89 ? -1.541 1.392 -16.490 1.00 96.19 89 SER A C 1
ATOM 695 O O . SER A 1 89 ? -1.125 1.651 -15.364 1.00 96.19 89 SER A O 1
ATOM 697 N N . ILE A 1 90 ? -1.271 2.164 -17.538 1.00 93.56 90 ILE A N 1
ATOM 698 C CA . ILE A 1 90 ? -0.356 3.312 -17.480 1.00 93.56 90 ILE A CA 1
ATOM 699 C C . ILE A 1 90 ? -1.134 4.600 -17.191 1.00 93.56 90 ILE A C 1
ATOM 701 O O . ILE A 1 90 ? -2.197 4.830 -17.768 1.00 93.56 90 ILE A O 1
ATOM 705 N N . ILE A 1 91 ? -0.584 5.455 -16.327 1.00 93.19 91 ILE A N 1
ATOM 706 C CA . ILE A 1 91 ? -1.108 6.808 -16.104 1.00 93.19 91 ILE A CA 1
ATOM 707 C C . ILE A 1 91 ? -0.797 7.673 -17.332 1.00 93.19 91 ILE A C 1
ATOM 709 O O . ILE A 1 91 ? 0.371 7.763 -17.720 1.00 93.19 91 ILE A O 1
ATOM 713 N N . PRO A 1 92 ? -1.790 8.344 -17.937 1.00 91.81 92 PRO A N 1
ATOM 714 C CA . PRO A 1 92 ? -1.539 9.253 -19.051 1.00 91.81 92 PRO A CA 1
ATOM 715 C C . PRO A 1 92 ? -0.505 10.327 -18.682 1.00 91.81 92 PRO A C 1
ATOM 717 O O . PRO A 1 92 ? -0.667 11.017 -17.678 1.00 91.81 92 PRO A O 1
ATOM 720 N N . GLY A 1 93 ? 0.544 10.475 -19.495 1.00 87.00 93 GLY A N 1
ATOM 721 C CA . GLY A 1 93 ? 1.592 11.487 -19.307 1.00 87.00 93 GLY A CA 1
ATOM 722 C C . GLY A 1 93 ? 2.799 11.069 -18.465 1.00 87.00 93 GLY A C 1
ATOM 723 O O . GLY A 1 93 ? 3.832 11.720 -18.543 1.00 87.00 93 GLY A O 1
ATOM 724 N N . ILE A 1 94 ? 2.740 9.947 -17.737 1.00 85.56 94 ILE A N 1
ATOM 725 C CA . ILE A 1 94 ? 3.785 9.583 -16.755 1.00 85.56 94 ILE A CA 1
ATOM 726 C C . ILE A 1 94 ? 5.171 9.292 -17.358 1.00 85.56 94 ILE A C 1
ATOM 728 O O . ILE A 1 94 ? 6.170 9.253 -16.646 1.00 85.56 94 ILE A O 1
ATOM 732 N N . LEU A 1 95 ? 5.233 9.046 -18.667 1.00 81.44 95 LEU A N 1
ATOM 733 C CA . LEU A 1 95 ? 6.469 8.757 -19.402 1.00 81.44 95 LEU A CA 1
ATOM 734 C C . LEU A 1 95 ? 6.992 9.977 -20.176 1.00 81.44 95 LEU A C 1
ATOM 736 O O . LEU A 1 95 ? 8.031 9.891 -20.833 1.00 81.44 95 LEU A O 1
ATOM 740 N N . GLU A 1 96 ? 6.267 11.096 -20.146 1.00 81.62 96 GLU A N 1
ATOM 741 C CA . GLU A 1 96 ? 6.656 12.331 -20.818 1.00 81.62 96 GLU A CA 1
ATOM 742 C C . GLU A 1 96 ? 7.739 13.044 -19.995 1.00 81.62 96 GLU A C 1
ATOM 744 O O . GLU A 1 96 ? 7.622 13.218 -18.784 1.00 81.62 96 GLU A O 1
ATOM 749 N N . ARG A 1 97 ? 8.827 13.458 -20.656 1.00 62.59 97 ARG A N 1
ATOM 750 C CA . ARG A 1 97 ? 10.037 13.984 -19.994 1.00 62.59 97 ARG A CA 1
ATOM 751 C C . ARG A 1 97 ? 9.836 15.314 -19.255 1.00 62.59 97 ARG A C 1
ATOM 753 O O . ARG A 1 97 ? 10.708 15.698 -18.490 1.00 62.59 97 ARG A O 1
ATOM 760 N N . GLU A 1 98 ? 8.725 16.010 -19.484 1.00 61.81 98 GLU A N 1
ATOM 761 C CA . GLU A 1 98 ? 8.440 17.332 -18.905 1.00 61.81 98 GLU A CA 1
ATOM 762 C C . GLU A 1 98 ? 7.816 17.262 -17.493 1.00 61.81 98 GLU A C 1
ATOM 764 O O . GLU A 1 98 ? 7.689 18.287 -16.828 1.00 61.81 98 GLU A O 1
ATOM 769 N N . GLN A 1 99 ? 7.466 16.068 -16.990 1.00 59.72 99 GLN A N 1
ATOM 770 C CA . GLN A 1 99 ? 6.883 15.865 -15.654 1.00 59.72 99 GLN A CA 1
ATOM 771 C C . GLN A 1 99 ? 7.926 15.440 -14.601 1.00 59.72 99 GLN A C 1
ATOM 773 O O . GLN A 1 99 ? 7.835 14.358 -14.021 1.00 59.72 99 GLN A O 1
ATOM 778 N N . GLU A 1 100 ? 8.919 16.288 -14.311 1.00 54.03 100 GLU A N 1
ATOM 779 C CA . GLU A 1 100 ? 9.998 15.970 -13.347 1.00 54.03 100 GLU A CA 1
ATOM 780 C C . GLU A 1 100 ? 9.509 15.667 -11.910 1.00 54.03 100 GLU A C 1
ATOM 782 O O . GLU A 1 100 ? 10.241 15.054 -11.132 1.00 54.03 100 GLU A O 1
ATOM 787 N N . GLN A 1 101 ? 8.268 16.024 -11.549 1.00 60.28 101 GLN A N 1
ATOM 788 C CA . GLN A 1 101 ? 7.639 15.647 -10.275 1.00 60.28 101 GLN A CA 1
ATOM 789 C C . GLN A 1 101 ? 6.172 15.238 -10.467 1.00 60.28 101 GLN A C 1
ATOM 791 O O . GLN A 1 101 ? 5.250 16.011 -10.222 1.00 60.28 101 GLN A O 1
ATOM 796 N N . SER A 1 102 ? 5.949 13.999 -10.905 1.00 81.75 102 SER A N 1
ATOM 797 C CA . SER A 1 102 ? 4.598 13.444 -11.083 1.00 81.75 102 SER A CA 1
ATOM 798 C C . SER A 1 102 ? 3.898 13.099 -9.763 1.00 81.75 102 SER A C 1
ATOM 800 O O . SER A 1 102 ? 2.668 13.097 -9.693 1.00 81.75 102 SER A O 1
ATOM 802 N N . VAL A 1 103 ? 4.666 12.825 -8.704 1.00 92.00 103 VAL A N 1
ATOM 803 C CA . VAL A 1 103 ? 4.131 12.513 -7.373 1.00 92.00 103 VAL A CA 1
ATOM 804 C C . VAL A 1 10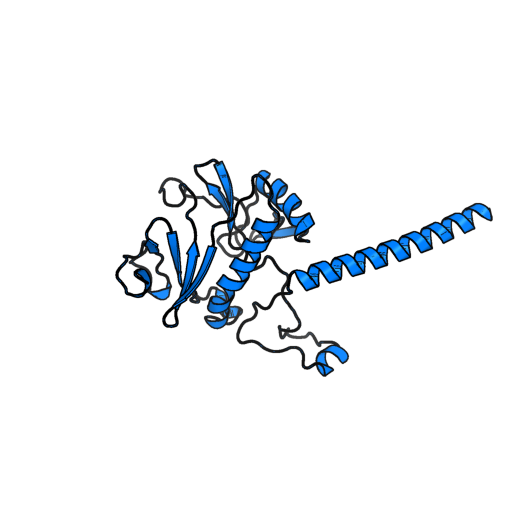3 ? 3.869 13.812 -6.620 1.00 92.00 103 VAL A C 1
ATOM 806 O O . VAL A 1 103 ? 4.786 14.596 -6.397 1.00 92.00 103 VAL A O 1
ATOM 809 N N . VAL A 1 104 ? 2.619 14.016 -6.202 1.00 95.19 104 VAL A N 1
ATOM 810 C CA . VAL A 1 104 ? 2.152 15.214 -5.478 1.00 95.19 104 VAL A CA 1
ATOM 811 C C . VAL A 1 104 ? 1.652 14.909 -4.061 1.00 95.19 104 VAL A C 1
ATOM 813 O O . VAL A 1 104 ? 1.301 15.814 -3.311 1.00 95.19 104 VAL A O 1
ATOM 816 N N . TYR A 1 105 ? 1.595 13.635 -3.679 1.00 97.00 105 TYR A N 1
ATOM 817 C CA . TYR A 1 105 ? 1.145 13.187 -2.363 1.00 97.00 105 TYR A CA 1
ATOM 818 C C . TYR A 1 105 ? 1.894 11.907 -1.969 1.00 97.00 105 TYR A C 1
ATOM 820 O O . TYR A 1 105 ? 2.035 11.013 -2.805 1.00 97.00 105 TYR A O 1
ATOM 828 N N . GLY A 1 106 ? 2.354 11.829 -0.717 1.00 95.81 106 GLY A N 1
ATOM 829 C CA . GLY A 1 106 ? 3.131 10.712 -0.178 1.00 95.81 106 GLY A CA 1
ATOM 830 C C . GLY A 1 106 ? 4.640 10.927 -0.219 1.00 95.81 106 GLY A C 1
ATOM 831 O O . GLY A 1 106 ? 5.118 12.051 -0.060 1.00 95.81 106 GLY A O 1
ATOM 832 N N . SER A 1 107 ? 5.395 9.845 -0.410 1.00 93.12 107 SER A N 1
ATOM 833 C CA . SER A 1 107 ? 6.858 9.861 -0.452 1.00 93.12 107 SER A CA 1
ATOM 834 C C . SER A 1 107 ? 7.419 8.924 -1.525 1.00 93.12 107 SER A C 1
ATOM 836 O O . SER A 1 107 ? 6.885 7.848 -1.790 1.00 93.12 107 SER A O 1
ATOM 838 N N . ILE A 1 108 ? 8.534 9.334 -2.131 1.00 89.62 108 ILE A N 1
ATOM 839 C CA . ILE A 1 108 ? 9.314 8.528 -3.087 1.00 89.62 108 ILE A CA 1
ATOM 840 C C . ILE A 1 108 ? 10.644 8.035 -2.500 1.00 89.62 108 ILE A C 1
ATOM 842 O O . ILE A 1 108 ? 11.342 7.249 -3.133 1.00 89.62 108 ILE A O 1
ATOM 846 N N . ASP A 1 109 ? 11.002 8.508 -1.307 1.00 88.44 109 ASP A N 1
ATOM 847 C CA . ASP A 1 109 ? 12.305 8.330 -0.666 1.00 88.44 109 ASP A CA 1
ATOM 848 C C . ASP A 1 109 ? 12.168 7.807 0.774 1.00 88.44 109 ASP A C 1
ATOM 850 O O . ASP A 1 109 ? 13.008 8.084 1.627 1.00 88.44 109 ASP A O 1
ATOM 854 N N . PHE A 1 110 ? 11.130 6.998 1.019 1.00 85.56 110 PHE A N 1
ATOM 855 C CA . PHE A 1 110 ? 10.864 6.308 2.290 1.00 85.56 110 PHE A CA 1
ATOM 856 C C . PHE A 1 110 ? 10.628 7.243 3.484 1.00 85.56 110 PHE A C 1
ATOM 858 O O . PHE A 1 110 ? 11.050 6.968 4.605 1.00 85.56 110 PHE A O 1
ATOM 865 N N . GLY A 1 111 ? 9.934 8.355 3.251 1.00 89.12 111 GLY A N 1
ATOM 866 C CA . GLY A 1 111 ? 9.536 9.304 4.288 1.00 89.12 111 GLY A CA 1
ATOM 867 C C . GLY A 1 111 ? 10.557 10.402 4.576 1.00 89.12 111 GLY A C 1
ATOM 868 O O . GLY A 1 111 ? 10.247 11.296 5.364 1.00 89.12 111 GLY A O 1
ATOM 869 N N . LYS A 1 112 ? 11.727 10.402 3.917 1.00 90.88 112 LYS A N 1
ATOM 870 C CA . LYS A 1 112 ? 12.701 11.500 4.054 1.00 90.88 112 LYS A CA 1
ATOM 871 C C . LYS A 1 112 ? 12.093 12.819 3.595 1.00 90.88 112 LYS A C 1
ATOM 873 O O . LYS A 1 112 ? 12.166 13.824 4.304 1.00 90.88 112 LYS A O 1
ATOM 878 N N . THR A 1 113 ? 11.425 12.784 2.445 1.00 93.06 113 THR A N 1
ATOM 879 C CA . THR A 1 113 ? 10.568 13.843 1.929 1.00 93.06 113 THR A CA 1
ATOM 880 C C . THR A 1 113 ? 9.135 13.332 1.892 1.00 93.06 113 THR A C 1
ATOM 882 O O . THR A 1 113 ? 8.837 12.294 1.299 1.00 93.06 113 THR A O 1
ATOM 885 N N . VAL A 1 114 ? 8.231 14.083 2.518 1.00 95.75 114 VAL A N 1
ATOM 886 C CA . VAL A 1 114 ? 6.794 13.802 2.501 1.00 95.75 114 VAL A CA 1
ATOM 887 C C . VAL A 1 114 ? 6.079 15.027 1.971 1.00 95.75 114 VAL A C 1
ATOM 889 O O . VAL A 1 114 ? 6.302 16.139 2.449 1.00 95.75 114 VAL A O 1
ATOM 892 N N . ILE A 1 115 ? 5.213 14.811 0.991 1.00 95.12 115 ILE A N 1
ATOM 893 C CA . ILE A 1 115 ? 4.391 15.848 0.380 1.00 95.12 115 ILE A CA 1
ATOM 894 C C . ILE A 1 115 ? 2.917 15.497 0.533 1.00 95.12 115 ILE A C 1
ATOM 896 O O . ILE A 1 115 ? 2.533 14.331 0.614 1.00 95.12 115 ILE A O 1
ATOM 900 N N . SER A 1 116 ? 2.078 16.523 0.588 1.00 96.25 116 SER A N 1
ATOM 901 C CA . SER A 1 116 ? 0.631 16.374 0.671 1.00 96.25 116 SER A CA 1
ATOM 902 C C . SER A 1 116 ? -0.035 17.339 -0.298 1.00 96.25 116 SER A C 1
ATOM 904 O O . SER A 1 116 ? 0.548 18.349 -0.692 1.00 96.25 116 SER A O 1
ATOM 906 N N . HIS A 1 117 ? -1.267 17.028 -0.679 1.00 97.12 117 HIS A N 1
ATOM 907 C CA . HIS A 1 117 ? -2.014 17.788 -1.668 1.00 97.12 117 HIS A CA 1
ATOM 908 C C . HIS A 1 117 ? -3.470 17.932 -1.210 1.00 97.12 117 HIS A C 1
ATOM 910 O O . HIS A 1 117 ? -4.107 16.913 -0.921 1.00 97.12 117 HIS A O 1
ATOM 916 N N . PRO A 1 118 ? -4.046 19.153 -1.180 1.00 97.56 118 PRO A N 1
ATOM 917 C CA . PRO A 1 118 ? -5.383 19.388 -0.629 1.00 97.56 118 PRO A CA 1
ATOM 918 C C . PRO A 1 118 ? -6.469 18.499 -1.240 1.00 97.56 118 PRO A C 1
ATOM 920 O O . PRO A 1 118 ? -7.315 17.967 -0.523 1.00 97.56 118 PRO A O 1
ATOM 923 N N . LYS A 1 119 ? -6.415 18.269 -2.561 1.00 97.75 119 LYS A N 1
ATOM 924 C CA . LYS A 1 119 ? -7.388 17.396 -3.231 1.00 97.75 119 LYS A CA 1
ATOM 925 C C . LYS A 1 119 ? -7.252 15.931 -2.812 1.00 97.75 119 LYS A C 1
ATOM 927 O O . LYS A 1 119 ? -8.261 15.246 -2.682 1.00 97.75 119 LYS A O 1
ATOM 932 N N . TYR A 1 120 ? -6.028 15.463 -2.562 1.00 98.12 120 TYR A N 1
ATOM 933 C CA . TYR A 1 120 ? -5.800 14.106 -2.071 1.00 98.12 120 TYR A CA 1
ATOM 934 C C . TYR A 1 120 ? -6.257 13.955 -0.625 1.00 98.12 120 TYR A C 1
ATOM 936 O O . TYR A 1 120 ? -6.903 12.961 -0.322 1.00 98.12 120 TYR A O 1
ATOM 944 N N . LEU A 1 121 ? -6.022 14.945 0.241 1.00 98.19 121 LEU A N 1
ATOM 945 C CA . LEU A 1 121 ? -6.567 14.934 1.603 1.00 98.19 121 LEU A CA 1
ATOM 946 C C . LEU A 1 121 ? -8.095 14.844 1.592 1.00 98.19 121 LEU A C 1
ATOM 948 O O . LEU A 1 121 ? -8.666 14.026 2.303 1.00 98.19 121 LEU A O 1
ATOM 952 N N . GLU A 1 122 ? -8.764 15.623 0.739 1.00 98.00 122 GLU A N 1
ATOM 953 C CA . GLU A 1 122 ? -10.221 15.562 0.592 1.00 98.00 122 GLU A CA 1
ATOM 954 C C . GLU A 1 122 ? -10.700 14.165 0.155 1.00 98.00 122 GLU A C 1
ATOM 956 O O . GLU A 1 122 ? -11.595 13.587 0.777 1.00 98.00 122 GLU A O 1
ATOM 961 N N . LEU A 1 123 ? -10.110 13.619 -0.914 1.00 98.31 123 LEU A N 1
ATOM 962 C CA . LEU A 1 123 ? -10.502 12.329 -1.485 1.00 98.31 123 LEU A CA 1
ATOM 963 C C . LEU A 1 123 ? -10.183 11.166 -0.537 1.00 98.31 123 LEU A C 1
ATOM 965 O O . LEU A 1 123 ? -11.029 10.313 -0.280 1.00 98.31 123 LEU A O 1
ATOM 969 N N . LEU A 1 124 ? -8.977 11.138 0.021 1.00 97.94 124 LEU A N 1
ATOM 970 C CA . LEU A 1 124 ? -8.513 10.043 0.864 1.00 97.94 124 LEU A CA 1
ATOM 971 C C . LEU A 1 124 ? -9.134 10.070 2.254 1.00 97.94 124 LEU A C 1
ATOM 973 O O . LEU A 1 124 ? -9.354 9.005 2.816 1.00 97.94 124 LEU A O 1
ATOM 977 N N . ASN A 1 125 ? -9.506 11.236 2.787 1.00 97.38 125 ASN A N 1
ATOM 978 C CA . ASN A 1 125 ? -10.295 11.296 4.017 1.00 97.38 125 ASN A CA 1
ATOM 979 C C . ASN A 1 125 ? -11.694 10.687 3.801 1.00 97.38 125 ASN A C 1
ATOM 981 O O . ASN A 1 125 ? -12.157 9.888 4.613 1.00 97.38 125 ASN A O 1
ATOM 985 N N . LYS A 1 126 ? -12.342 10.963 2.657 1.00 97.62 126 LYS A N 1
ATOM 986 C CA . LYS A 1 126 ? -13.617 10.318 2.287 1.00 97.62 126 LYS A CA 1
ATOM 987 C C . LYS A 1 126 ? -13.462 8.803 2.124 1.00 97.62 126 LYS A C 1
ATOM 989 O O . LYS A 1 126 ? -14.253 8.051 2.689 1.00 97.62 126 LYS A O 1
ATOM 994 N N . ALA A 1 127 ? -12.436 8.352 1.400 1.00 97.38 127 ALA A N 1
ATOM 995 C CA . ALA A 1 127 ? -12.159 6.924 1.236 1.00 97.38 127 ALA A CA 1
ATOM 996 C C . ALA A 1 127 ? -11.830 6.242 2.578 1.00 97.38 127 ALA A C 1
ATOM 998 O O . ALA A 1 127 ? -12.325 5.153 2.870 1.00 97.38 127 ALA A O 1
ATOM 999 N N . GLY A 1 128 ? -11.065 6.919 3.436 1.00 95.81 128 GLY A N 1
ATOM 1000 C CA . GLY A 1 128 ? -10.648 6.444 4.752 1.00 95.81 128 GLY A CA 1
ATOM 1001 C C . GLY A 1 128 ? -11.810 6.111 5.689 1.00 95.81 128 GLY A C 1
ATOM 1002 O O . GLY A 1 128 ? -11.702 5.171 6.470 1.00 95.81 128 GLY A O 1
ATOM 1003 N N . GLN A 1 129 ? -12.965 6.772 5.566 1.00 93.81 129 GLN A N 1
ATOM 1004 C CA . GLN A 1 129 ? -14.162 6.435 6.356 1.00 93.81 129 GLN A CA 1
ATOM 1005 C C . GLN A 1 129 ? -14.673 5.010 6.082 1.00 93.81 129 GLN A C 1
ATOM 1007 O O . GLN A 1 129 ? -15.090 4.294 7.005 1.00 93.81 129 GLN A O 1
ATOM 1012 N N . GLN A 1 130 ? -14.631 4.586 4.817 1.00 93.50 130 GLN A N 1
ATOM 1013 C CA . GLN A 1 130 ? -15.005 3.228 4.423 1.00 93.50 130 GLN A CA 1
ATOM 1014 C C . GLN A 1 130 ? -13.887 2.242 4.764 1.00 93.50 130 GLN A C 1
ATOM 1016 O O . GLN A 1 130 ? -14.155 1.214 5.375 1.00 93.50 130 GLN A O 1
ATOM 1021 N N . LEU A 1 131 ? -12.636 2.610 4.467 1.00 94.88 131 LEU A N 1
ATOM 1022 C CA . LEU A 1 131 ? -11.449 1.773 4.678 1.00 94.88 131 LEU A CA 1
ATOM 1023 C C . LEU A 1 131 ? -10.975 1.694 6.139 1.00 94.88 131 LEU A C 1
ATOM 1025 O O . LEU A 1 131 ? -10.040 0.959 6.439 1.00 94.88 131 LEU A O 1
ATOM 1029 N N . LYS A 1 132 ? -11.605 2.449 7.046 1.00 94.94 132 LYS A N 1
ATOM 1030 C CA . LYS A 1 132 ? -11.227 2.576 8.467 1.00 94.94 132 LYS A CA 1
ATOM 1031 C C . LYS A 1 132 ? -9.815 3.137 8.668 1.00 94.94 132 LYS A C 1
ATOM 1033 O O . LYS A 1 132 ? -9.140 2.812 9.641 1.00 94.94 132 LYS A O 1
ATOM 1038 N N . ILE A 1 133 ? -9.396 4.024 7.766 1.00 94.69 133 ILE A N 1
ATOM 1039 C CA . ILE A 1 133 ? -8.120 4.742 7.820 1.00 94.69 133 ILE A CA 1
ATOM 1040 C C . ILE A 1 133 ? -8.381 6.153 8.339 1.00 94.69 133 ILE A C 1
ATOM 1042 O O . ILE A 1 133 ? -9.190 6.893 7.779 1.00 94.69 133 ILE A O 1
ATOM 1046 N N . LEU A 1 134 ? -7.685 6.527 9.412 1.00 94.44 134 LEU A N 1
ATOM 1047 C CA . LEU A 1 134 ? -7.779 7.860 9.996 1.00 94.44 134 LEU A CA 1
ATOM 1048 C C . LEU A 1 134 ? -6.692 8.793 9.437 1.00 94.44 134 LEU A C 1
ATOM 1050 O O . LEU A 1 134 ? -5.556 8.351 9.211 1.00 94.44 134 LEU A O 1
ATOM 1054 N N . PRO A 1 135 ? -7.002 10.092 9.267 1.00 96.88 135 PRO A N 1
ATOM 1055 C CA . PRO A 1 135 ? -5.982 11.106 9.058 1.00 96.88 135 PRO A CA 1
ATOM 1056 C C . PRO A 1 135 ? -4.961 11.080 10.195 1.00 96.88 135 PRO A C 1
ATOM 1058 O O . PRO A 1 135 ? -5.315 10.926 11.366 1.00 96.88 135 PRO A O 1
ATOM 1061 N N . HIS A 1 136 ? -3.691 11.226 9.851 1.00 96.88 136 HIS A N 1
ATOM 1062 C CA . HIS A 1 136 ? -2.598 11.199 10.809 1.00 96.88 136 HIS A CA 1
ATOM 1063 C C . HIS A 1 136 ? -1.465 12.118 10.366 1.00 96.88 136 HIS A C 1
ATOM 1065 O O . HIS A 1 136 ? -1.405 12.583 9.229 1.00 96.88 136 HIS A O 1
ATOM 1071 N N . LYS A 1 137 ? -0.573 12.397 11.314 1.00 97.12 137 LYS A N 1
ATOM 1072 C CA . LYS A 1 137 ? 0.562 13.297 11.144 1.00 97.12 137 LYS A CA 1
ATOM 1073 C C . LYS A 1 137 ? 1.850 12.495 11.141 1.00 97.12 137 LYS A C 1
ATOM 1075 O O . LYS A 1 137 ? 2.045 11.649 12.012 1.00 97.12 137 LYS A O 1
ATOM 1080 N N . VAL A 1 138 ? 2.719 12.787 10.185 1.00 96.00 138 VAL A N 1
ATOM 1081 C CA . VAL A 1 138 ? 4.038 12.165 10.051 1.00 96.00 138 VAL A CA 1
ATOM 1082 C C . VAL A 1 138 ? 5.124 13.227 10.102 1.00 96.00 138 VAL A C 1
ATOM 1084 O O . VAL A 1 138 ? 4.892 14.379 9.734 1.00 96.00 138 VAL A O 1
ATOM 1087 N N . TYR A 1 139 ? 6.301 12.825 10.572 1.00 95.56 139 TYR A N 1
ATOM 1088 C CA . TYR A 1 139 ? 7.499 13.654 10.563 1.00 95.56 139 TYR A CA 1
ATOM 1089 C C . TYR A 1 139 ? 8.373 13.242 9.387 1.00 95.56 139 TYR A C 1
ATOM 1091 O O . TYR A 1 139 ? 8.648 12.054 9.223 1.00 95.56 139 TYR A O 1
ATOM 1099 N N . ASN A 1 140 ? 8.817 14.215 8.598 1.00 93.88 140 ASN A N 1
ATOM 1100 C CA . ASN A 1 140 ? 9.873 13.997 7.612 1.00 93.88 140 ASN A CA 1
ATOM 1101 C C . ASN A 1 140 ? 11.269 14.186 8.247 1.00 93.88 140 ASN A C 1
ATOM 1103 O O . ASN A 1 140 ? 11.379 14.545 9.425 1.00 93.88 140 ASN A O 1
ATOM 1107 N N . ASP A 1 141 ? 12.347 14.014 7.475 1.00 93.88 141 ASP A N 1
ATOM 1108 C CA . ASP A 1 141 ? 13.729 14.167 7.976 1.00 93.88 141 ASP A CA 1
ATOM 1109 C C . ASP A 1 141 ? 14.020 15.579 8.518 1.00 93.88 141 ASP A C 1
ATOM 1111 O O . ASP A 1 141 ? 14.854 15.767 9.408 1.00 93.88 141 ASP A O 1
ATOM 1115 N N . LYS A 1 142 ? 13.296 16.589 8.022 1.00 94.75 142 LYS A N 1
ATOM 1116 C CA . LYS A 1 142 ? 13.377 17.982 8.485 1.00 94.75 142 LYS A CA 1
ATOM 1117 C C . LYS A 1 142 ? 12.529 18.252 9.733 1.00 94.75 142 LYS A C 1
ATOM 1119 O O . LYS A 1 142 ? 12.488 19.389 10.200 1.00 94.75 142 LYS A O 1
ATOM 1124 N N . LYS A 1 143 ? 11.882 17.224 10.297 1.00 94.81 143 LYS A N 1
ATOM 1125 C CA . LYS A 1 143 ? 10.935 17.294 11.425 1.00 94.81 143 LYS A CA 1
ATOM 1126 C C . LYS A 1 143 ? 9.701 18.153 11.141 1.00 94.81 143 LYS A C 1
ATOM 1128 O O . LYS A 1 143 ? 9.040 18.616 12.071 1.00 94.81 143 LYS A O 1
ATOM 1133 N N . GLU A 1 144 ? 9.373 18.353 9.872 1.00 95.25 144 GLU A N 1
ATOM 1134 C CA . GLU A 1 144 ? 8.139 19.013 9.467 1.00 95.25 144 GLU A CA 1
ATOM 1135 C C . GLU A 1 144 ? 6.977 18.038 9.644 1.00 95.25 144 GLU A C 1
ATOM 1137 O O . GLU A 1 144 ? 7.094 16.845 9.353 1.00 95.25 144 GLU A O 1
ATOM 1142 N N . ILE A 1 145 ? 5.857 18.554 10.143 1.00 96.75 145 ILE A N 1
ATOM 1143 C CA . ILE A 1 145 ? 4.649 17.768 10.370 1.00 96.75 145 ILE A CA 1
ATOM 1144 C C . ILE A 1 145 ? 3.778 17.854 9.124 1.00 96.75 145 ILE A C 1
ATOM 1146 O O . ILE A 1 145 ? 3.270 18.927 8.798 1.00 96.75 145 ILE A O 1
ATOM 1150 N N . ILE A 1 146 ? 3.565 16.715 8.473 1.00 97.38 146 ILE A N 1
ATOM 1151 C CA . ILE A 1 146 ? 2.712 16.599 7.291 1.00 97.38 146 ILE A CA 1
ATOM 1152 C C . ILE A 1 146 ? 1.511 15.720 7.626 1.00 97.38 146 ILE A C 1
ATOM 1154 O O . ILE A 1 146 ? 1.651 14.666 8.245 1.00 97.38 146 ILE A O 1
ATOM 1158 N N . GLU A 1 147 ? 0.321 16.168 7.236 1.00 97.81 147 GLU A N 1
ATOM 1159 C CA . GLU A 1 147 ? -0.901 15.376 7.357 1.00 97.81 147 GLU A CA 1
ATOM 1160 C C . GLU A 1 147 ? -1.089 14.489 6.122 1.00 97.81 147 GLU A C 1
ATOM 1162 O O . GLU A 1 147 ? -0.952 14.950 4.983 1.00 97.81 147 GLU A O 1
ATOM 1167 N N . LEU A 1 148 ? -1.426 13.223 6.369 1.00 97.62 148 LEU A N 1
ATOM 1168 C CA . LEU A 1 148 ? -1.759 12.212 5.371 1.00 97.62 148 LEU A CA 1
ATOM 1169 C C . LEU A 1 148 ? -3.043 11.475 5.778 1.00 97.62 148 LEU A C 1
ATOM 1171 O O . LEU A 1 148 ? -3.425 11.431 6.948 1.00 97.62 148 LEU A O 1
ATOM 1175 N N . CYS A 1 149 ? -3.701 10.857 4.801 1.00 96.88 149 CYS A N 1
ATOM 1176 C CA . CYS A 1 149 ? -4.876 9.998 4.988 1.00 96.88 149 CYS A CA 1
ATOM 1177 C C . CYS A 1 149 ? -4.650 8.582 4.418 1.00 96.88 149 CYS A C 1
ATOM 1179 O O . CYS A 1 149 ? -5.597 7.876 4.084 1.00 96.88 149 CYS A O 1
ATOM 1181 N N . SER A 1 150 ? -3.387 8.180 4.272 1.00 96.12 150 SER A N 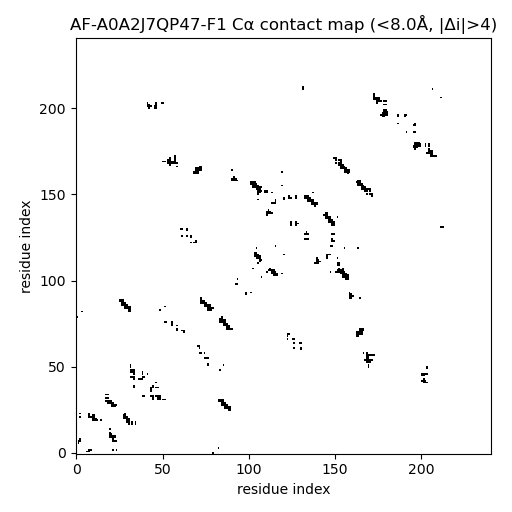1
ATOM 1182 C CA . SER A 1 150 ? -2.929 6.871 3.787 1.00 96.12 150 SER A CA 1
ATOM 1183 C C . SER A 1 150 ? -1.500 6.614 4.282 1.00 96.12 150 SER A C 1
ATOM 1185 O O . SER A 1 150 ? -0.914 7.489 4.915 1.00 96.12 150 SER A O 1
ATOM 1187 N N . SER A 1 151 ? -0.909 5.461 3.953 1.00 94.69 151 SER A N 1
ATOM 1188 C CA . SER A 1 151 ? 0.515 5.210 4.223 1.00 94.69 151 SER A CA 1
ATOM 1189 C C . SER A 1 151 ? 1.413 6.275 3.577 1.00 94.69 151 SER A C 1
ATOM 1191 O O . SER A 1 151 ? 1.093 6.788 2.503 1.00 94.69 151 SER A O 1
ATOM 1193 N N . VAL A 1 152 ? 2.559 6.552 4.208 1.00 94.38 152 VAL A N 1
ATOM 1194 C CA . VAL A 1 152 ? 3.626 7.431 3.688 1.00 94.38 152 VAL A CA 1
ATOM 1195 C C . VAL A 1 152 ? 4.152 6.949 2.334 1.00 94.38 152 VAL A C 1
ATOM 1197 O O . VAL A 1 152 ? 4.511 7.762 1.489 1.00 94.38 152 VAL A O 1
ATOM 1200 N N . GLU A 1 153 ? 4.184 5.632 2.130 1.00 90.31 153 GLU A N 1
ATOM 1201 C CA . GLU A 1 153 ? 4.656 4.998 0.892 1.00 90.31 153 GLU A CA 1
ATOM 1202 C C . GLU A 1 153 ? 3.662 5.145 -0.273 1.00 90.31 153 GLU A C 1
ATOM 1204 O O . GLU A 1 153 ? 4.059 4.981 -1.424 1.00 90.31 153 GLU A O 1
ATOM 1209 N N . CYS A 1 154 ? 2.386 5.458 -0.002 1.00 94.19 154 CYS A N 1
ATOM 1210 C CA . CYS A 1 154 ? 1.387 5.624 -1.056 1.00 94.19 154 CYS A CA 1
ATOM 1211 C C . CYS A 1 154 ? 1.710 6.849 -1.901 1.00 94.19 154 CYS A C 1
ATOM 1213 O O . CYS A 1 154 ? 2.005 7.906 -1.356 1.00 94.19 154 CYS A O 1
ATOM 1215 N N . LYS A 1 155 ? 1.557 6.746 -3.220 1.00 95.19 155 LYS A N 1
ATOM 1216 C CA . LYS A 1 155 ? 1.830 7.854 -4.141 1.00 95.19 155 LYS A CA 1
ATOM 1217 C C . LYS A 1 155 ? 0.540 8.367 -4.749 1.00 95.19 155 LYS A C 1
ATOM 1219 O O . LYS A 1 155 ? -0.259 7.584 -5.255 1.00 95.19 155 LYS A O 1
ATOM 1224 N N . GLY A 1 156 ? 0.353 9.682 -4.719 1.00 96.81 156 GLY A N 1
ATOM 1225 C CA . GLY A 1 156 ? -0.677 10.366 -5.492 1.00 96.81 156 GLY A CA 1
ATOM 1226 C C . GLY A 1 156 ? -0.072 11.023 -6.727 1.00 96.81 1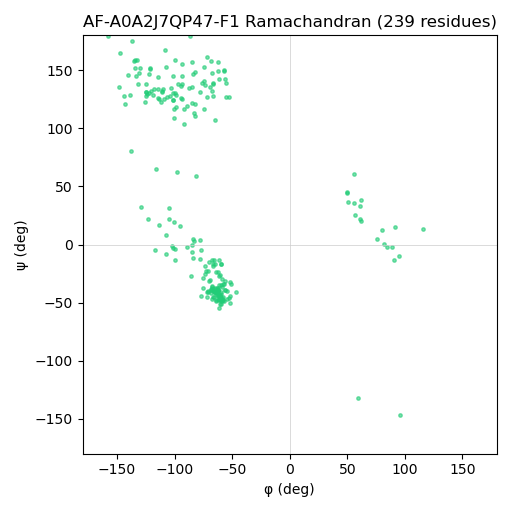56 GLY A C 1
ATOM 1227 O O . GLY A 1 156 ? 0.843 11.833 -6.595 1.00 96.81 156 GLY A O 1
ATOM 1228 N N . ILE A 1 157 ? -0.590 10.693 -7.909 1.00 95.88 157 ILE A N 1
ATOM 1229 C CA . ILE A 1 157 ? -0.150 11.220 -9.208 1.00 95.88 157 ILE A CA 1
ATOM 1230 C C . ILE A 1 157 ? -1.347 11.819 -9.947 1.00 95.88 157 ILE A C 1
ATOM 1232 O O . ILE A 1 157 ? -2.436 11.247 -9.934 1.00 95.88 157 ILE A O 1
ATOM 1236 N N . ILE A 1 158 ? -1.171 12.974 -10.586 1.00 95.31 158 ILE A N 1
ATOM 1237 C CA . ILE A 1 158 ? -2.208 13.574 -11.437 1.00 95.31 158 ILE A CA 1
ATOM 1238 C C . ILE A 1 158 ? -1.852 13.265 -12.891 1.00 95.31 158 ILE A C 1
ATOM 1240 O O . ILE A 1 158 ? -0.795 13.673 -13.365 1.00 95.31 158 ILE A O 1
ATOM 1244 N N . GLY A 1 159 ? -2.708 12.513 -13.584 1.00 93.44 159 GLY A N 1
ATOM 1245 C CA . GLY A 1 159 ? -2.502 12.204 -14.999 1.00 93.44 159 GLY A CA 1
ATOM 1246 C C . GLY A 1 159 ? -2.743 13.419 -15.897 1.00 93.44 159 GLY A C 1
ATOM 1247 O O . GLY A 1 159 ? -3.445 14.357 -15.517 1.00 93.44 159 GLY A O 1
ATOM 1248 N N . ASN A 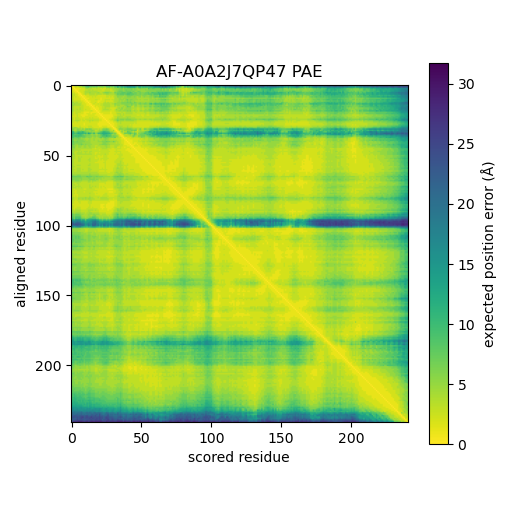1 160 ? -2.236 13.372 -17.131 1.00 92.38 160 ASN A N 1
ATOM 1249 C CA . ASN A 1 160 ? -2.508 14.388 -18.164 1.00 92.38 160 ASN A CA 1
ATOM 1250 C C . ASN A 1 160 ? -4.002 14.518 -18.510 1.00 92.38 160 ASN A C 1
ATOM 1252 O O . ASN A 1 160 ? -4.428 15.510 -19.093 1.00 92.38 160 ASN A O 1
ATOM 1256 N N . ASP A 1 161 ? -4.811 13.528 -18.142 1.00 93.56 161 ASP A N 1
ATOM 1257 C CA . ASP A 1 161 ? -6.268 13.560 -18.252 1.00 93.56 161 ASP A CA 1
ATOM 1258 C C . ASP A 1 161 ? -6.962 14.250 -17.058 1.00 93.56 161 ASP A C 1
ATOM 1260 O O . ASP A 1 161 ? -8.192 14.257 -16.973 1.00 93.56 161 ASP A O 1
ATOM 1264 N N . GLY A 1 162 ? -6.189 14.811 -16.121 1.00 93.56 162 GLY A N 1
ATOM 1265 C CA . GLY A 1 162 ? -6.668 15.497 -14.921 1.00 93.56 162 GLY A CA 1
ATOM 1266 C C . GLY A 1 162 ? -7.167 14.569 -13.808 1.00 93.56 162 GLY A C 1
ATOM 1267 O O . GLY A 1 162 ? -7.698 15.047 -12.798 1.00 93.56 162 GLY A O 1
ATOM 1268 N N . ARG A 1 163 ? -7.036 13.245 -13.959 1.00 96.12 163 ARG A N 1
ATOM 1269 C CA . ARG A 1 163 ? -7.475 12.275 -12.946 1.00 96.12 163 ARG A CA 1
ATOM 1270 C C . ARG A 1 163 ? -6.427 12.103 -11.851 1.00 96.12 163 ARG A C 1
ATOM 1272 O O . ARG A 1 163 ? -5.229 12.207 -12.094 1.00 96.12 163 ARG A O 1
ATOM 1279 N N . HIS A 1 164 ? -6.898 11.826 -10.635 1.00 97.38 164 HIS A N 1
ATOM 1280 C CA . HIS A 1 164 ? -6.052 11.640 -9.457 1.00 97.38 164 HIS A CA 1
ATOM 1281 C C . HIS A 1 164 ? -5.888 10.146 -9.185 1.00 97.38 164 HIS A C 1
ATOM 1283 O O . HIS A 1 164 ? -6.840 9.479 -8.778 1.00 97.38 164 HIS A O 1
ATOM 1289 N N . TYR A 1 165 ? -4.694 9.625 -9.438 1.00 97.62 165 TYR A N 1
ATOM 1290 C CA . TYR A 1 165 ? -4.347 8.223 -9.276 1.00 97.62 165 TYR A CA 1
ATOM 1291 C C . TYR A 1 165 ? -3.630 7.980 -7.952 1.00 97.62 165 TYR A C 1
ATOM 1293 O O . TYR A 1 165 ? -2.620 8.626 -7.674 1.00 97.62 165 TYR A O 1
ATOM 1301 N N . ILE A 1 166 ? -4.106 7.013 -7.168 1.00 97.38 166 ILE A N 1
ATOM 1302 C CA . ILE A 1 166 ? -3.394 6.506 -5.993 1.00 97.38 166 ILE A CA 1
ATOM 1303 C C . ILE A 1 166 ? -2.747 5.148 -6.283 1.00 97.38 166 ILE A C 1
ATOM 1305 O O . ILE A 1 166 ? -3.360 4.261 -6.880 1.00 97.38 166 ILE A O 1
ATOM 1309 N N . LEU A 1 167 ? -1.494 5.009 -5.859 1.00 95.19 167 LEU A N 1
ATOM 1310 C CA . LEU A 1 167 ? -0.634 3.855 -6.094 1.00 95.19 167 LEU A CA 1
ATOM 1311 C C . LEU A 1 167 ? 0.135 3.487 -4.821 1.00 95.19 167 LEU A C 1
ATOM 1313 O O . LEU A 1 167 ? 0.088 4.214 -3.826 1.00 95.19 167 LEU A O 1
ATOM 1317 N N . ASP A 1 168 ? 0.883 2.387 -4.892 1.00 93.81 168 ASP A N 1
ATOM 1318 C CA . ASP A 1 168 ? 1.742 1.871 -3.825 1.00 93.81 168 ASP A CA 1
ATOM 1319 C C . ASP A 1 168 ? 0.948 1.646 -2.528 1.00 93.81 168 ASP A C 1
ATOM 1321 O O . ASP A 1 168 ? 1.172 2.234 -1.469 1.00 93.81 168 ASP A O 1
ATOM 1325 N N . LEU A 1 169 ? -0.048 0.771 -2.636 1.00 96.06 169 LEU A N 1
ATOM 1326 C CA . LEU A 1 169 ? -1.077 0.497 -1.637 1.00 96.06 169 LEU A CA 1
ATOM 1327 C C . LEU A 1 169 ? -0.729 -0.703 -0.737 1.00 96.06 169 LEU A C 1
ATOM 1329 O O . LEU A 1 169 ? -1.587 -1.211 -0.009 1.00 96.06 169 LEU A O 1
ATOM 1333 N N . LEU A 1 170 ? 0.539 -1.129 -0.738 1.00 92.94 170 LEU A N 1
ATOM 1334 C CA . LEU A 1 170 ? 1.097 -2.234 0.054 1.00 92.94 170 LEU A CA 1
ATOM 1335 C C . LEU A 1 170 ? 0.676 -2.203 1.534 1.00 92.94 170 LEU A C 1
ATOM 1337 O O . LEU A 1 170 ? 0.376 -3.245 2.119 1.00 92.94 170 LEU A O 1
ATOM 1341 N N . ARG A 1 171 ? 0.653 -1.012 2.140 1.00 93.12 171 ARG A N 1
ATOM 1342 C CA . ARG A 1 171 ? 0.350 -0.794 3.566 1.00 93.12 171 ARG A CA 1
ATOM 1343 C C . ARG A 1 171 ? -1.049 -0.225 3.808 1.00 93.12 171 ARG A C 1
ATOM 1345 O O . ARG A 1 171 ? -1.258 0.519 4.759 1.00 93.12 171 ARG A O 1
ATOM 1352 N N . THR A 1 172 ? -2.009 -0.569 2.951 1.00 95.25 172 THR A N 1
ATOM 1353 C CA . THR A 1 172 ? -3.420 -0.193 3.157 1.00 95.25 172 THR A CA 1
ATOM 1354 C C . THR A 1 172 ? -3.983 -0.803 4.440 1.00 95.25 172 THR A C 1
ATOM 1356 O O . THR A 1 172 ? -4.753 -0.161 5.149 1.00 95.25 172 THR A O 1
ATOM 1359 N N . PHE A 1 173 ? -3.584 -2.037 4.750 1.00 94.88 173 PHE A N 1
ATOM 1360 C CA . PHE A 1 173 ? -4.033 -2.746 5.941 1.00 94.88 173 PHE A CA 1
ATOM 1361 C C . PHE A 1 173 ? -2.975 -2.718 7.046 1.00 94.88 173 PHE A C 1
ATOM 1363 O O . PHE A 1 173 ? -1.779 -2.797 6.747 1.00 94.88 173 PHE A O 1
ATOM 1370 N N . PRO A 1 174 ? -3.396 -2.649 8.322 1.00 93.69 174 PRO A N 1
ATOM 1371 C CA . PRO A 1 174 ? -2.486 -2.658 9.454 1.00 93.69 174 PRO A CA 1
ATOM 1372 C C . PRO A 1 174 ? -1.666 -3.960 9.498 1.00 93.69 174 PRO A C 1
ATOM 1374 O O . PRO A 1 174 ? -2.209 -5.034 9.209 1.00 93.69 174 PRO A O 1
ATOM 1377 N N . PRO A 1 175 ? -0.378 -3.888 9.881 1.00 93.00 175 PRO A N 1
ATOM 1378 C CA . PRO A 1 175 ? 0.440 -5.070 10.120 1.00 93.00 175 PRO A CA 1
ATOM 1379 C C . PRO A 1 175 ? -0.184 -5.995 11.169 1.00 93.00 175 PRO A C 1
ATOM 1381 O O . PRO A 1 175 ? -0.748 -5.532 12.160 1.00 93.00 175 PRO A O 1
ATOM 1384 N N . ASP A 1 176 ? -0.054 -7.303 10.965 1.00 92.56 176 ASP A N 1
ATOM 1385 C CA . ASP A 1 176 ? -0.466 -8.302 11.948 1.00 92.56 176 ASP A CA 1
ATOM 1386 C C . ASP A 1 176 ? 0.714 -8.656 12.856 1.00 92.56 176 ASP A C 1
ATOM 1388 O O . ASP A 1 176 ? 1.634 -9.383 12.471 1.00 92.56 176 ASP A O 1
ATOM 1392 N N . VAL A 1 177 ? 0.682 -8.124 14.077 1.00 89.38 177 VAL A N 1
ATOM 1393 C CA . VAL A 1 177 ? 1.737 -8.315 15.080 1.00 89.38 177 VAL A CA 1
ATOM 1394 C C . VAL A 1 177 ? 1.848 -9.758 15.570 1.00 89.38 177 VAL A C 1
ATOM 1396 O O . VAL A 1 177 ? 2.905 -10.144 16.055 1.00 89.38 177 VAL A O 1
ATOM 1399 N N . ASN A 1 178 ? 0.823 -10.596 15.373 1.00 90.12 178 ASN A N 1
ATOM 1400 C CA . ASN A 1 178 ? 0.912 -12.023 15.701 1.00 90.12 178 ASN A CA 1
ATOM 1401 C C . ASN A 1 178 ? 1.902 -12.767 14.792 1.00 90.12 178 ASN A C 1
ATOM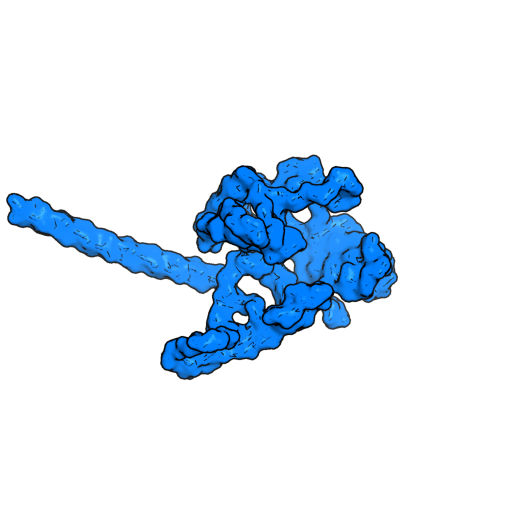 1403 O O . ASN A 1 178 ? 2.291 -13.894 15.081 1.00 90.12 178 ASN A O 1
ATOM 1407 N N . PHE A 1 179 ? 2.332 -12.142 13.697 1.00 91.44 179 PHE A N 1
ATOM 1408 C CA . PHE A 1 179 ? 3.308 -12.691 12.761 1.00 91.44 179 PHE A CA 1
ATOM 1409 C C . PHE A 1 179 ? 4.622 -11.901 12.748 1.00 91.44 179 PHE A C 1
ATOM 1411 O O . PHE A 1 179 ? 5.411 -12.004 11.806 1.00 91.44 179 PHE A O 1
ATOM 1418 N N . LEU A 1 180 ? 4.853 -11.084 13.780 1.00 88.88 180 LEU A N 1
ATOM 1419 C CA . LEU A 1 180 ? 6.057 -10.282 13.945 1.00 88.88 180 LEU A CA 1
ATOM 1420 C C . LEU A 1 180 ? 6.677 -10.572 15.308 1.00 88.88 180 LEU A C 1
ATOM 1422 O O . LEU A 1 180 ? 6.058 -10.372 16.349 1.00 88.88 180 LEU A O 1
ATOM 1426 N N . LYS A 1 181 ? 7.936 -11.006 15.304 1.00 87.12 181 LYS A N 1
ATOM 1427 C CA . LYS A 1 181 ? 8.736 -11.075 16.523 1.00 87.12 181 LYS A CA 1
ATOM 1428 C C . LYS A 1 181 ? 9.316 -9.690 16.798 1.00 87.12 181 LYS A C 1
ATOM 1430 O O . LYS A 1 181 ? 10.155 -9.213 16.035 1.00 87.12 181 LYS A O 1
ATOM 1435 N N . LEU A 1 182 ? 8.830 -9.046 17.852 1.00 85.81 182 LEU A N 1
ATOM 1436 C CA . LEU A 1 182 ? 9.271 -7.723 18.282 1.00 85.81 182 LEU A CA 1
ATOM 1437 C C . LEU A 1 182 ? 10.235 -7.880 19.462 1.00 85.81 182 LEU A C 1
ATOM 1439 O O . LEU A 1 182 ? 9.961 -8.621 20.403 1.00 85.81 182 LEU A O 1
ATOM 1443 N N . GLU A 1 183 ? 11.392 -7.227 19.392 1.00 85.19 183 GLU A N 1
ATOM 1444 C CA . GLU A 1 183 ? 12.372 -7.282 20.476 1.00 85.19 183 GLU A CA 1
ATOM 1445 C C . GLU A 1 183 ? 11.824 -6.586 21.727 1.00 85.19 183 GLU A C 1
ATOM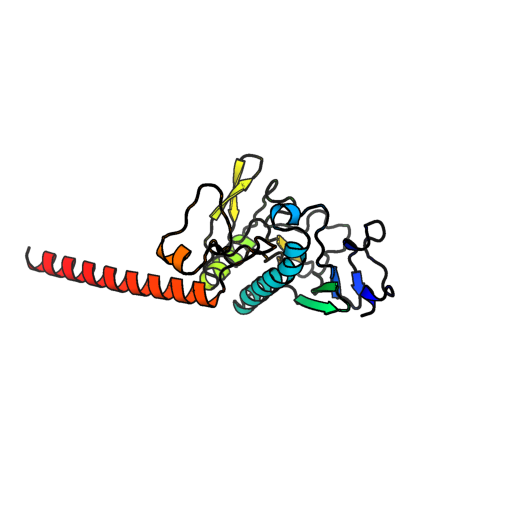 1447 O O . GLU A 1 183 ? 11.383 -5.443 21.662 1.00 85.19 183 GLU A O 1
ATOM 1452 N N . GLY A 1 184 ? 11.867 -7.279 22.867 1.00 86.12 184 GLY A N 1
ATOM 1453 C CA . GLY A 1 184 ? 11.423 -6.737 24.155 1.00 86.12 184 GLY A CA 1
ATOM 1454 C C . GLY A 1 184 ? 9.914 -6.794 24.413 1.00 86.12 184 GLY A C 1
ATOM 1455 O O . GLY A 1 184 ? 9.489 -6.386 25.488 1.00 86.12 184 GLY A O 1
ATOM 1456 N N . GLU A 1 185 ? 9.122 -7.328 23.483 1.00 87.19 185 GLU A N 1
ATOM 1457 C CA . GLU A 1 185 ? 7.672 -7.485 23.635 1.00 87.19 185 GLU A CA 1
ATOM 1458 C C . GLU A 1 185 ? 7.309 -8.968 23.794 1.00 87.19 185 GLU A C 1
ATOM 1460 O O . GLU A 1 185 ? 7.636 -9.800 22.943 1.00 87.19 185 GLU A O 1
ATOM 1465 N N . GLU A 1 186 ? 6.600 -9.305 24.872 1.00 85.56 186 GLU A N 1
ATOM 1466 C CA . GLU A 1 186 ? 6.047 -10.644 25.087 1.00 85.56 186 GLU A CA 1
ATOM 1467 C C . GLU A 1 186 ? 4.540 -10.645 24.819 1.00 85.56 186 GLU A C 1
ATOM 1469 O O . GLU A 1 186 ? 3.784 -9.845 25.373 1.00 85.56 186 GLU A O 1
ATOM 1474 N N . LEU A 1 187 ? 4.084 -11.571 23.970 1.00 87.00 187 LEU A N 1
ATOM 1475 C CA . LEU A 1 187 ? 2.652 -11.777 23.748 1.00 87.00 187 LEU A CA 1
ATOM 1476 C C . LEU A 1 187 ? 1.991 -12.367 24.998 1.00 87.00 187 LEU A C 1
ATOM 1478 O O . LEU A 1 187 ? 2.653 -13.007 25.814 1.00 87.00 187 LEU A O 1
ATOM 1482 N N . SER A 1 188 ? 0.673 -12.199 25.132 1.00 90.56 188 SER A N 1
ATOM 1483 C CA . SER A 1 188 ? -0.061 -12.759 26.272 1.00 90.56 188 SER A CA 1
ATOM 1484 C C . SER A 1 188 ? 0.013 -14.290 26.309 1.00 90.56 188 SER A C 1
ATOM 1486 O O . SER A 1 188 ? 0.204 -14.943 25.280 1.00 90.56 188 SER A O 1
ATOM 1488 N N . ILE A 1 189 ? -0.187 -14.876 27.493 1.00 93.56 189 ILE A N 1
ATOM 1489 C CA . ILE A 1 189 ? -0.130 -16.332 27.706 1.00 93.56 189 ILE A CA 1
ATOM 1490 C C . ILE A 1 189 ? -1.110 -17.062 26.778 1.00 93.56 189 ILE A C 1
ATOM 1492 O O . ILE A 1 189 ? -0.785 -18.108 26.224 1.00 93.56 189 ILE A O 1
ATOM 1496 N N . GLU A 1 190 ? -2.297 -16.497 26.563 1.00 94.31 190 GLU A N 1
ATOM 1497 C CA . GLU A 1 190 ? -3.324 -17.063 25.689 1.00 94.31 190 GLU A CA 1
ATOM 1498 C C . GLU A 1 190 ? -2.863 -17.094 24.228 1.00 94.31 190 GLU A C 1
ATOM 1500 O O . GLU A 1 190 ? -3.084 -18.076 23.523 1.00 94.31 190 GLU A O 1
ATOM 1505 N N . VAL A 1 191 ? -2.197 -16.029 23.777 1.00 91.25 191 VAL A N 1
ATOM 1506 C CA . VAL A 1 191 ? -1.677 -15.901 22.411 1.00 91.25 191 VAL A CA 1
ATOM 1507 C C . VAL A 1 191 ? -0.488 -16.840 22.194 1.00 91.25 191 VAL A C 1
ATOM 1509 O O . VAL A 1 191 ? -0.431 -17.538 21.180 1.00 91.25 191 VAL A O 1
ATOM 1512 N N . GLN A 1 192 ? 0.401 -16.951 23.181 1.00 91.38 192 GLN A N 1
ATOM 1513 C CA . GLN A 1 192 ? 1.499 -17.920 23.168 1.00 91.38 192 GLN A CA 1
ATOM 1514 C C . GLN A 1 192 ? 0.992 -19.369 23.159 1.00 91.38 192 GLN A C 1
ATOM 1516 O O . GLN A 1 192 ? 1.506 -20.195 22.407 1.00 91.38 192 GLN A O 1
ATOM 1521 N N . ALA A 1 193 ? -0.058 -19.683 23.928 1.00 94.62 193 ALA A N 1
ATOM 1522 C CA . ALA A 1 193 ? -0.681 -21.009 23.942 1.00 94.62 193 ALA A CA 1
ATOM 1523 C C . ALA A 1 193 ? -1.286 -21.401 22.581 1.00 94.62 193 ALA A C 1
ATOM 1525 O O . ALA A 1 193 ? -1.405 -22.588 22.277 1.00 94.62 193 ALA A O 1
ATOM 1526 N N . MET A 1 194 ? -1.630 -20.415 21.746 1.00 93.81 194 MET A N 1
ATOM 1527 C CA . MET A 1 194 ? -2.069 -20.610 20.360 1.00 93.81 194 MET A CA 1
ATOM 1528 C C . MET A 1 194 ? -0.908 -20.721 19.352 1.00 93.81 194 MET A C 1
ATOM 1530 O O . MET A 1 194 ? -1.157 -20.937 18.168 1.00 93.81 194 MET A O 1
ATOM 1534 N N . GLY A 1 195 ? 0.349 -20.619 19.800 1.00 92.56 195 GLY A N 1
ATOM 1535 C CA . GLY A 1 195 ? 1.548 -20.793 18.972 1.00 92.56 195 GLY A CA 1
ATOM 1536 C C . GLY A 1 195 ? 2.099 -19.511 18.343 1.00 92.56 195 GLY A C 1
ATOM 1537 O O . GLY A 1 195 ? 2.906 -19.593 17.420 1.00 92.56 195 GLY A O 1
ATOM 1538 N N . PHE A 1 196 ? 1.674 -18.337 18.815 1.00 92.81 196 PHE A N 1
ATOM 1539 C CA . PHE A 1 196 ? 2.156 -17.044 18.328 1.00 92.81 196 PHE A CA 1
ATOM 1540 C C . PHE A 1 196 ? 3.341 -16.498 19.165 1.00 92.81 196 PHE A C 1
ATOM 1542 O O . PHE A 1 196 ? 3.446 -16.815 20.352 1.00 92.81 196 PHE A O 1
ATOM 1549 N N . PRO A 1 197 ? 4.206 -15.634 18.592 1.00 91.50 197 PRO A N 1
ATOM 1550 C CA . PRO A 1 197 ? 4.155 -15.181 17.208 1.00 91.50 197 PRO A CA 1
ATOM 1551 C C . PRO A 1 197 ? 4.623 -16.269 16.237 1.00 91.50 197 PRO A C 1
ATOM 1553 O O . PRO A 1 197 ? 5.587 -16.983 16.508 1.00 91.50 197 PRO A O 1
ATOM 1556 N N . ILE A 1 198 ? 3.958 -16.375 15.087 1.00 90.69 198 ILE A N 1
ATOM 1557 C CA . ILE A 1 198 ? 4.383 -17.278 14.012 1.00 90.69 198 ILE A CA 1
ATOM 1558 C C . ILE A 1 198 ? 5.351 -16.517 13.110 1.00 90.69 198 ILE A C 1
ATOM 1560 O O . ILE A 1 198 ? 4.991 -15.515 12.495 1.00 90.69 198 ILE A O 1
ATOM 1564 N N . GLU A 1 199 ? 6.584 -17.001 13.009 1.00 90.00 199 GLU A N 1
ATOM 1565 C CA . GLU A 1 199 ? 7.610 -16.346 12.204 1.00 90.00 199 GLU A CA 1
ATOM 1566 C C . GLU A 1 199 ? 7.483 -16.720 10.719 1.00 90.00 199 GLU A C 1
ATOM 1568 O O . GLU A 1 199 ? 7.566 -17.888 10.330 1.00 90.00 199 GLU A O 1
ATOM 1573 N N . HIS A 1 200 ? 7.299 -15.708 9.871 1.00 91.19 200 HIS A N 1
ATOM 1574 C CA . HIS A 1 200 ? 7.345 -15.845 8.418 1.00 91.19 200 HIS A CA 1
ATOM 1575 C C . HIS A 1 200 ? 8.692 -15.387 7.859 1.00 91.19 200 HIS A C 1
ATOM 1577 O O . HIS A 1 200 ? 9.388 -14.559 8.436 1.00 91.19 200 HIS A O 1
ATOM 1583 N N . LYS A 1 201 ? 9.018 -15.855 6.646 1.00 93.88 201 LYS A N 1
ATOM 1584 C CA . LYS A 1 201 ? 10.191 -15.384 5.883 1.00 93.88 201 LYS A CA 1
ATOM 1585 C C . LYS A 1 201 ? 10.134 -13.889 5.534 1.00 93.88 201 LYS A C 1
ATOM 1587 O O . LYS A 1 201 ? 11.131 -13.342 5.082 1.00 93.88 201 LYS A O 1
ATOM 1592 N N . HIS A 1 202 ? 8.972 -13.255 5.694 1.00 93.94 202 HIS A N 1
ATOM 1593 C CA . HIS A 1 202 ? 8.750 -11.832 5.468 1.00 93.94 202 HIS A CA 1
ATOM 1594 C C . HIS A 1 202 ? 7.943 -11.212 6.617 1.00 93.94 202 HIS A C 1
ATOM 1596 O O . HIS A 1 202 ? 7.184 -11.897 7.296 1.00 93.94 202 HIS A O 1
ATOM 1602 N N . LYS A 1 203 ? 8.041 -9.890 6.773 1.00 93.62 203 LYS A N 1
ATOM 1603 C CA . LYS A 1 203 ? 7.385 -9.079 7.817 1.00 93.62 203 LYS A CA 1
ATOM 1604 C C . LYS A 1 203 ? 6.184 -8.276 7.295 1.00 93.62 203 LYS A C 1
ATOM 1606 O O . LYS A 1 203 ? 5.807 -7.252 7.850 1.00 93.62 203 LYS A O 1
ATOM 1611 N N . LEU A 1 204 ? 5.610 -8.721 6.178 1.00 94.31 204 LEU A N 1
ATOM 1612 C CA . LEU A 1 204 ? 4.503 -8.054 5.468 1.00 94.31 204 LEU A CA 1
ATOM 1613 C C . LEU A 1 204 ? 3.122 -8.673 5.751 1.00 94.31 204 LEU A C 1
ATOM 1615 O O . LEU A 1 204 ? 2.195 -8.512 4.957 1.00 94.31 204 LEU A O 1
ATOM 1619 N N . CYS A 1 205 ? 2.981 -9.422 6.843 1.00 94.75 205 CYS A N 1
ATOM 1620 C CA . CYS A 1 205 ? 1.683 -9.941 7.266 1.00 94.75 205 CYS A CA 1
ATOM 1621 C C . CYS A 1 205 ? 0.791 -8.778 7.712 1.00 94.75 205 CYS A C 1
ATOM 1623 O O . CYS A 1 205 ? 1.232 -7.914 8.469 1.00 94.75 205 CYS A O 1
ATOM 1625 N N . CYS A 1 206 ? -0.448 -8.744 7.229 1.00 94.88 206 CYS A N 1
ATOM 1626 C CA . CYS A 1 206 ? -1.411 -7.693 7.537 1.00 94.88 206 CYS A CA 1
ATOM 1627 C C . CYS A 1 206 ? -2.777 -8.284 7.880 1.00 94.88 206 CYS A C 1
ATOM 1629 O O . CYS A 1 206 ? -3.141 -9.368 7.409 1.00 94.88 206 CYS A O 1
ATOM 1631 N N . LEU A 1 207 ? -3.537 -7.558 8.701 1.00 94.88 207 LEU A N 1
ATOM 1632 C CA . LEU A 1 207 ? -4.901 -7.943 9.039 1.00 94.88 207 LEU A CA 1
ATOM 1633 C C . LEU A 1 207 ? -5.773 -7.851 7.790 1.00 94.88 207 LEU A C 1
ATOM 1635 O O . LEU A 1 207 ? -5.688 -6.903 7.010 1.00 94.88 207 LEU A O 1
ATOM 1639 N N . ARG A 1 208 ? -6.644 -8.838 7.605 1.00 93.06 208 ARG A N 1
ATOM 1640 C CA . ARG A 1 208 ? -7.587 -8.811 6.490 1.00 93.06 208 ARG A CA 1
ATOM 1641 C C . ARG A 1 208 ? -8.711 -7.813 6.750 1.00 93.06 208 ARG A C 1
ATOM 1643 O O . ARG A 1 208 ? -9.105 -7.600 7.896 1.00 93.06 208 ARG A O 1
ATOM 1650 N N . GLN A 1 209 ? -9.279 -7.282 5.671 1.00 91.88 209 GLN A N 1
ATOM 1651 C CA . GLN A 1 209 ? -10.408 -6.355 5.728 1.00 91.88 209 GLN A CA 1
ATOM 1652 C C . GLN A 1 209 ? -11.572 -6.900 6.566 1.00 91.88 209 GLN A C 1
ATOM 1654 O O . GLN A 1 209 ? -12.093 -6.189 7.417 1.00 91.88 209 GLN A O 1
ATOM 1659 N N . GLU A 1 210 ? -11.924 -8.177 6.396 1.00 94.12 210 GLU A N 1
ATOM 1660 C CA . GLU A 1 210 ? -13.071 -8.779 7.081 1.00 94.12 210 GLU A CA 1
ATOM 1661 C C . GLU A 1 210 ? -12.907 -8.757 8.612 1.00 94.12 210 GLU A C 1
ATOM 1663 O O . GLU A 1 210 ? -13.875 -8.565 9.350 1.00 94.12 210 GLU A O 1
ATOM 1668 N N . LEU A 1 211 ? -11.669 -8.912 9.097 1.00 95.12 211 LEU A N 1
ATOM 1669 C CA . LEU A 1 211 ? -11.348 -8.828 10.521 1.00 95.12 211 LEU A CA 1
ATOM 1670 C C . LEU A 1 211 ? -11.435 -7.386 11.033 1.00 95.12 211 LEU A C 1
ATOM 1672 O O . LEU A 1 211 ? -11.948 -7.158 12.127 1.00 95.12 211 LEU A O 1
ATOM 1676 N N . ILE A 1 212 ? -10.956 -6.421 10.247 1.00 94.69 212 ILE A N 1
ATOM 1677 C CA . ILE A 1 212 ? -11.004 -4.994 10.591 1.00 94.69 212 ILE A CA 1
ATOM 1678 C C . ILE A 1 212 ? -12.456 -4.528 10.680 1.00 94.69 212 ILE A C 1
ATOM 1680 O O . ILE A 1 212 ? -12.838 -3.915 11.677 1.00 94.69 212 ILE A O 1
ATOM 1684 N N . ASP A 1 213 ? -13.276 -4.874 9.689 1.00 93.88 213 ASP A N 1
ATOM 1685 C CA . ASP A 1 213 ? -14.695 -4.526 9.660 1.00 93.88 213 ASP A CA 1
ATOM 1686 C C . ASP A 1 213 ? -15.430 -5.132 10.861 1.00 93.88 213 ASP A C 1
ATOM 1688 O O . ASP A 1 213 ? -16.095 -4.409 11.607 1.00 93.88 213 ASP A O 1
ATOM 1692 N N . SER A 1 214 ? -15.214 -6.427 11.124 1.00 96.69 214 SER A N 1
ATOM 1693 C CA . SER A 1 214 ? -15.801 -7.121 12.280 1.00 96.69 214 SER A CA 1
ATOM 1694 C C . SER A 1 214 ? -15.379 -6.489 13.610 1.00 96.69 214 SER A C 1
ATOM 1696 O O . SER A 1 214 ? -16.191 -6.330 14.523 1.00 96.69 214 SER A O 1
ATOM 1698 N N . PHE A 1 215 ? -14.106 -6.103 13.738 1.00 96.00 215 PHE A N 1
ATOM 1699 C CA . PHE A 1 215 ? -13.597 -5.438 14.934 1.00 96.00 215 PHE A CA 1
ATOM 1700 C C . PHE A 1 215 ? -14.255 -4.071 15.138 1.00 96.00 215 PHE A C 1
ATOM 1702 O O . PHE A 1 215 ? -14.717 -3.771 16.242 1.00 96.00 215 PHE A O 1
ATOM 1709 N N . VAL A 1 216 ? -14.318 -3.245 14.092 1.00 95.25 216 VAL A N 1
ATOM 1710 C CA . VAL A 1 216 ? -14.922 -1.910 14.166 1.00 95.25 216 VAL A CA 1
ATOM 1711 C C . VAL A 1 216 ? -16.404 -2.007 14.514 1.00 95.25 216 VAL A C 1
ATOM 1713 O O . VAL A 1 216 ? -16.862 -1.284 15.400 1.00 95.25 216 VAL A O 1
ATOM 1716 N N . GLU A 1 217 ? -17.141 -2.929 13.895 1.00 95.88 217 GLU A N 1
ATOM 1717 C CA . GLU A 1 217 ? -18.552 -3.169 14.203 1.00 95.88 217 GLU A CA 1
ATOM 1718 C C . GLU A 1 217 ? -18.747 -3.596 15.665 1.00 95.88 217 GLU A C 1
ATOM 1720 O O . GLU A 1 217 ? -19.561 -3.009 16.385 1.00 95.88 217 GLU A O 1
ATOM 1725 N N . ALA A 1 218 ? -17.949 -4.550 16.153 1.00 97.62 218 ALA A N 1
ATOM 1726 C CA . ALA A 1 218 ? -18.019 -5.007 17.538 1.00 97.62 218 ALA A CA 1
ATOM 1727 C C . ALA A 1 218 ? -17.743 -3.872 18.541 1.00 97.62 218 ALA A C 1
ATOM 1729 O O . ALA A 1 218 ? -18.463 -3.724 19.536 1.00 97.62 218 ALA A O 1
ATOM 1730 N N . ARG A 1 219 ? -16.728 -3.037 18.279 1.00 97.00 219 ARG A N 1
ATOM 1731 C CA . ARG A 1 219 ? -16.392 -1.881 19.128 1.00 97.00 219 ARG A CA 1
ATOM 1732 C C . ARG A 1 219 ? -17.474 -0.812 19.093 1.00 97.00 219 ARG A C 1
ATOM 1734 O O . ARG A 1 219 ? -17.819 -0.276 20.146 1.00 97.00 219 ARG A O 1
ATOM 1741 N N . TYR A 1 220 ? -18.049 -0.551 17.924 1.00 95.38 220 TYR A N 1
ATOM 1742 C CA . TYR A 1 220 ? -19.160 0.380 17.779 1.00 95.38 220 TYR A CA 1
ATOM 1743 C C . TYR A 1 220 ? -20.387 -0.081 18.577 1.00 95.38 220 TYR A C 1
ATOM 1745 O O . TYR A 1 220 ? -20.938 0.685 19.366 1.00 95.38 220 TYR A O 1
ATOM 1753 N N . MET A 1 221 ? -20.764 -1.358 18.474 1.00 97.06 221 MET A N 1
ATOM 1754 C CA . MET A 1 221 ? -21.887 -1.919 19.236 1.00 97.06 221 MET A CA 1
ATOM 1755 C C . MET A 1 221 ? -21.657 -1.861 20.749 1.00 97.06 221 MET A C 1
ATOM 1757 O O . MET A 1 22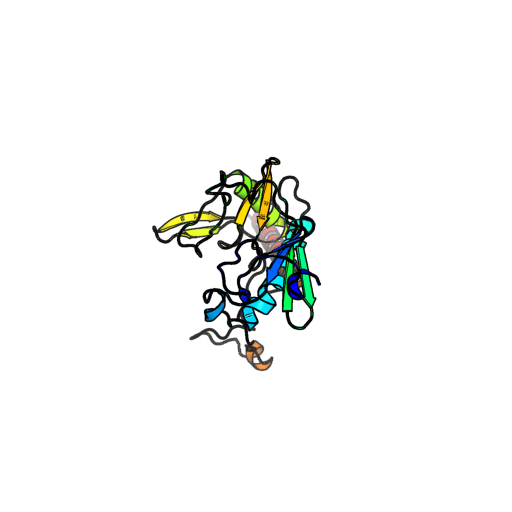1 ? -22.578 -1.560 21.510 1.00 97.06 221 MET A O 1
ATOM 1761 N N . MET A 1 222 ? -20.429 -2.120 21.201 1.00 97.38 222 MET A N 1
ATOM 1762 C CA . MET A 1 222 ? -20.053 -1.995 22.610 1.00 97.38 222 MET A CA 1
ATOM 1763 C C . MET A 1 222 ? -20.177 -0.544 23.098 1.00 97.38 222 MET A C 1
ATOM 1765 O O . MET A 1 222 ? -20.755 -0.302 24.158 1.00 97.38 222 MET A O 1
ATOM 1769 N N . PHE A 1 223 ? -19.714 0.423 22.299 1.00 96.81 223 PHE A N 1
ATOM 1770 C CA . PHE A 1 223 ? -19.860 1.847 22.593 1.00 96.81 223 PHE A CA 1
ATOM 1771 C C . PHE A 1 223 ? -21.331 2.261 22.726 1.00 96.81 223 PHE A C 1
ATOM 1773 O O . PHE A 1 223 ? -21.697 2.872 23.728 1.00 96.81 223 PHE A O 1
ATOM 1780 N N . ILE A 1 224 ? -22.188 1.880 21.772 1.00 97.12 224 ILE A N 1
ATOM 1781 C CA . ILE A 1 224 ? -23.623 2.208 21.808 1.00 97.12 224 ILE A CA 1
ATOM 1782 C C . ILE A 1 224 ? -24.290 1.643 23.066 1.00 97.12 224 ILE A C 1
ATOM 1784 O O . ILE A 1 224 ? -25.049 2.352 23.728 1.00 97.12 224 ILE A O 1
ATOM 1788 N N . LYS A 1 225 ? -23.969 0.398 23.444 1.00 96.94 225 LYS A N 1
ATOM 1789 C CA . LYS A 1 225 ? -24.485 -0.219 24.677 1.00 96.94 225 LYS A CA 1
ATOM 1790 C C . LYS A 1 225 ? -24.088 0.576 25.923 1.00 96.94 225 LYS A C 1
ATOM 1792 O O . LYS A 1 225 ? -24.944 0.847 26.764 1.00 96.94 225 LYS A O 1
ATOM 1797 N N . TYR A 1 226 ? -22.824 0.986 26.035 1.00 96.94 226 TYR A N 1
ATOM 1798 C CA . TYR A 1 226 ? -22.369 1.782 27.177 1.00 96.94 226 TYR A CA 1
ATOM 1799 C C . TYR A 1 226 ? -22.956 3.191 27.192 1.00 96.94 226 TYR A C 1
ATOM 1801 O O . TYR A 1 226 ? -23.399 3.654 28.243 1.00 96.94 226 TYR A O 1
ATOM 1809 N N . ALA A 1 227 ? -23.024 3.860 26.041 1.00 96.56 227 ALA A N 1
ATOM 1810 C CA . ALA A 1 227 ? -23.634 5.179 25.928 1.00 96.56 227 ALA A CA 1
ATOM 1811 C C . ALA A 1 227 ? -25.109 5.148 26.361 1.00 96.56 227 ALA A C 1
ATOM 1813 O O . ALA A 1 227 ? -25.528 5.972 27.174 1.00 96.56 227 ALA A O 1
ATOM 1814 N N . ALA A 1 228 ? -25.878 4.158 25.895 1.00 95.69 228 ALA A N 1
ATOM 1815 C CA . ALA A 1 228 ? -27.273 3.974 26.289 1.00 95.69 228 ALA A CA 1
ATOM 1816 C C . ALA A 1 228 ? -27.421 3.738 27.801 1.00 95.69 228 ALA A C 1
ATOM 1818 O O . ALA A 1 228 ? -28.259 4.371 28.445 1.00 95.69 228 ALA A O 1
ATOM 1819 N N . PHE A 1 229 ? -26.572 2.886 28.381 1.00 96.06 229 PHE A N 1
ATOM 1820 C CA . PHE A 1 229 ? -26.555 2.630 29.821 1.00 96.06 229 PHE A CA 1
ATOM 1821 C C . PHE A 1 229 ? -26.291 3.907 30.635 1.00 96.06 229 PHE A C 1
ATOM 1823 O O . PHE A 1 229 ? -27.031 4.214 31.572 1.00 96.06 229 PHE A O 1
ATOM 1830 N N . HIS A 1 230 ? -25.286 4.702 30.259 1.00 94.56 230 HIS A N 1
ATOM 1831 C CA . HIS A 1 230 ? -24.972 5.952 30.955 1.00 94.56 230 HIS A CA 1
ATOM 1832 C C . HIS A 1 230 ? -26.063 7.019 30.791 1.00 94.56 230 HIS A C 1
ATOM 1834 O O . HIS A 1 230 ? -26.383 7.714 31.756 1.00 94.56 230 HIS A O 1
ATOM 1840 N N . LEU A 1 231 ? -26.683 7.124 29.612 1.00 94.56 231 LEU A N 1
ATOM 1841 C CA . LEU A 1 231 ? -27.806 8.039 29.383 1.00 94.56 231 LEU A CA 1
ATOM 1842 C C . LEU A 1 231 ? -29.020 7.685 30.250 1.00 94.56 231 LEU A C 1
ATOM 1844 O O . LEU A 1 231 ? -29.627 8.579 30.841 1.00 94.56 231 LEU A O 1
ATOM 1848 N N . GLN A 1 232 ? -29.337 6.394 30.393 1.00 93.56 232 GLN A N 1
ATOM 1849 C CA . GLN A 1 232 ? -30.400 5.939 31.294 1.00 93.56 232 GLN A CA 1
ATOM 1850 C C . GLN A 1 232 ? -30.099 6.308 32.751 1.00 93.56 232 GLN A C 1
ATOM 1852 O O . GLN A 1 232 ? -30.967 6.842 33.440 1.00 93.56 232 GLN A O 1
ATOM 1857 N N . GLN A 1 233 ? -28.863 6.104 33.215 1.00 92.00 233 GLN A N 1
ATOM 1858 C CA . GLN A 1 233 ? -28.471 6.489 34.574 1.00 92.00 233 GLN A CA 1
ATOM 1859 C C . GLN A 1 233 ? -28.572 7.999 34.824 1.00 92.00 233 GLN A C 1
ATOM 1861 O O . GLN A 1 233 ? -29.006 8.412 35.900 1.00 92.00 233 GLN A O 1
ATOM 1866 N N . LEU A 1 234 ? -28.196 8.830 33.847 1.00 90.19 234 LEU A N 1
ATOM 1867 C CA . LEU A 1 234 ? -28.332 10.287 33.941 1.00 90.19 234 LEU A CA 1
ATOM 1868 C C . LEU A 1 234 ? -29.802 10.722 33.998 1.00 90.19 234 LEU A C 1
ATOM 1870 O O . LEU A 1 234 ? -30.142 11.604 34.785 1.00 90.19 234 LEU A O 1
ATOM 1874 N N . GLY A 1 235 ? -30.675 10.084 33.213 1.00 85.94 235 GLY A N 1
ATOM 1875 C CA . GLY A 1 235 ? -32.119 10.323 33.262 1.00 85.94 235 GLY A CA 1
ATOM 1876 C C . GLY A 1 235 ? -32.723 9.981 34.626 1.00 85.94 235 GLY A C 1
ATOM 1877 O O . GLY A 1 235 ? -33.476 10.776 35.182 1.00 85.94 235 GLY A O 1
ATOM 1878 N N . VAL A 1 236 ? -32.328 8.844 35.210 1.00 83.44 236 VAL A N 1
ATOM 1879 C CA . VAL A 1 236 ? -32.778 8.427 36.550 1.00 83.44 236 VAL A CA 1
ATOM 1880 C C . VAL A 1 236 ? -32.282 9.378 37.642 1.00 83.44 236 VAL A C 1
ATOM 1882 O O . VAL A 1 236 ? -33.021 9.654 38.583 1.00 83.44 236 VAL A O 1
ATOM 1885 N N . LYS A 1 237 ? -31.057 9.911 37.531 1.00 77.69 237 LYS A N 1
ATOM 1886 C CA . LYS A 1 237 ? -30.544 10.919 38.476 1.00 77.69 237 LYS A CA 1
ATOM 1887 C C . LYS A 1 237 ? -31.329 12.230 38.399 1.00 77.69 237 LYS A C 1
ATOM 1889 O O . LYS A 1 237 ? -31.744 12.721 39.437 1.00 77.69 237 LYS A O 1
ATOM 1894 N N . LYS A 1 238 ? -31.621 12.730 37.192 1.00 74.12 238 LYS A N 1
ATOM 1895 C CA . LYS A 1 238 ? -32.422 13.954 36.993 1.00 74.12 238 LYS A CA 1
ATOM 1896 C C . 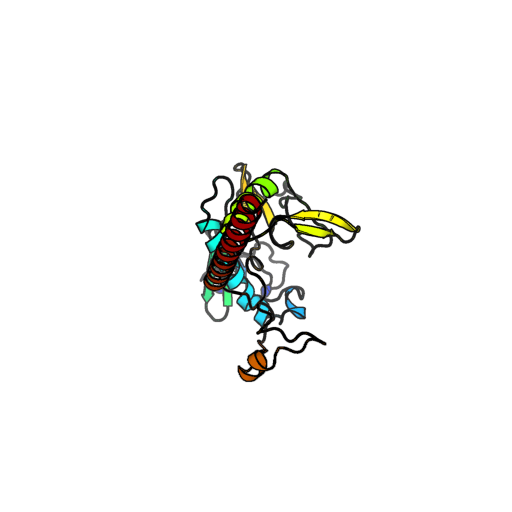LYS A 1 238 ? -33.874 13.853 37.467 1.00 74.12 238 LYS A C 1
ATOM 1898 O O . LYS A 1 238 ? -34.486 14.879 37.698 1.00 74.12 238 LYS A O 1
ATOM 1903 N N . GLN A 1 239 ? -34.443 12.650 37.558 1.00 68.44 239 GLN A N 1
ATOM 1904 C CA . GLN A 1 239 ? -35.799 12.442 38.090 1.00 68.44 239 GLN A CA 1
ATOM 1905 C C . GLN A 1 239 ? -35.846 12.350 39.623 1.00 68.44 239 GLN A C 1
ATOM 1907 O O . GLN A 1 239 ? -36.934 12.319 40.194 1.00 68.44 239 GLN A O 1
ATOM 1912 N N . ARG A 1 240 ? -34.687 12.224 40.282 1.00 67.56 240 ARG A N 1
ATOM 1913 C CA . ARG A 1 240 ? -34.567 12.129 41.746 1.00 67.56 240 ARG A CA 1
ATOM 1914 C C . ARG A 1 240 ? -34.172 13.450 42.412 1.00 67.56 240 ARG A C 1
ATOM 1916 O O . ARG A 1 240 ? -34.253 13.522 43.635 1.00 67.56 240 ARG A O 1
ATOM 1923 N N . GLU A 1 241 ? -33.728 14.429 41.629 1.00 57.22 241 GLU A N 1
ATOM 1924 C CA . GLU A 1 241 ? -33.505 15.828 42.029 1.00 57.22 241 GLU A CA 1
ATOM 1925 C C . GLU A 1 241 ? -34.770 16.653 41.771 1.00 57.22 241 GLU A C 1
ATOM 1927 O O . GLU A 1 241 ? -35.069 17.528 42.613 1.00 57.22 241 GLU A O 1
#

Radius of gyration: 21.98 Å; Cα contacts (8 Å, |Δi|>4): 381; chains: 1; bounding box: 57×40×69 Å

Sequence (241 aa):
MAVIDGNVMAINPGEEAKMQMFIWNNIFFSLGFDVRDHYKELGGDAAAFIAPRNDLQGVRVYSAVDLQGLYTLGTVVIDYRGYRVTAQSIIPGILEREQEQSVVYGSIDFGKTVISHPKYLELLNKAGQQLKILPHKVYNDKKEIIELCSSVECKGIIGNDGRHYILDLLRTFPPDVNFLKLEGEELSIEVQAMGFPIEHKHKLCCLRQELIDSFVEARYMMFIKYAAFHLQQLGVKKQRE